Protein AF-A0A7V1N6R3-F1 (afdb_monomer_lite)

Secondary structure (DSSP, 8-state):
--------HHHHHHHHHHHHHHHHHTTS----S----SPP--HHHHHHHHHHHHHTT-HHHHHHHHHHHHHH-TT-HHHHHHHHHHHHHTT-HHHHHHHHHHHHHHHHHHHHTTSS-HHHHHHHHHHHHHHHHHHHHHTT-HHHHHHHHHHHHHH-TT-B-SSSTT-BHHHHHHHHHHHHHHTT-HHHHHHHHHHHHS-HHHH-SSEEEEEEEEEPBPPTTHHHH-EEEEE-SSS-EEEEEEEEETT-PBPEEEEE-TT-SEEEEE-SSPP-TT-EEEEEEEEESSHHHHHHHHHHHHHT-

Structure (mmCIF, N/CA/C/O backbone):
data_AF-A0A7V1N6R3-F1
#
_entry.id   AF-A0A7V1N6R3-F1
#
loop_
_atom_site.group_PDB
_atom_site.id
_atom_site.type_symbol
_atom_site.label_atom_id
_atom_site.label_alt_id
_atom_site.label_comp_id
_atom_site.label_asym_id
_atom_site.label_entity_id
_atom_site.label_seq_id
_atom_site.pdbx_PDB_ins_code
_atom_site.Cartn_x
_atom_site.Cartn_y
_atom_site.Cartn_z
_atom_site.occupancy
_atom_site.B_iso_or_equiv
_atom_site.auth_seq_id
_atom_site.auth_comp_id
_atom_site.auth_asym_id
_atom_site.auth_atom_id
_atom_site.pdbx_PDB_model_num
ATOM 1 N N . MET A 1 1 ? 74.678 -46.280 -33.778 1.00 39.41 1 MET A N 1
ATOM 2 C CA . MET A 1 1 ? 75.129 -44.904 -34.091 1.00 39.41 1 MET A CA 1
ATOM 3 C C . MET A 1 1 ? 73.954 -44.110 -34.649 1.00 39.41 1 MET A C 1
ATOM 5 O O . MET A 1 1 ? 73.596 -44.299 -35.801 1.00 39.41 1 MET A O 1
ATOM 9 N N . HIS A 1 2 ? 73.298 -43.285 -33.830 1.00 40.31 2 HIS A N 1
ATOM 10 C CA . HIS A 1 2 ? 72.265 -42.344 -34.280 1.00 40.31 2 HIS A CA 1
ATOM 11 C C . HIS A 1 2 ? 72.852 -40.930 -34.226 1.00 40.31 2 HIS A C 1
ATOM 13 O O . HIS A 1 2 ? 73.071 -40.381 -33.150 1.00 40.31 2 HIS A O 1
ATOM 19 N N . SER A 1 3 ? 73.164 -40.376 -35.398 1.00 42.22 3 SER A N 1
ATOM 20 C CA . SER A 1 3 ? 73.651 -39.005 -35.561 1.00 42.22 3 SER A CA 1
ATOM 21 C C . SER A 1 3 ? 72.464 -38.043 -35.474 1.00 42.22 3 SER A C 1
ATOM 23 O O . SER A 1 3 ? 71.622 -38.001 -36.372 1.00 42.22 3 SER A O 1
ATOM 25 N N . ARG A 1 4 ? 72.361 -37.293 -34.369 1.00 48.47 4 ARG A N 1
ATOM 26 C CA . ARG A 1 4 ? 71.407 -36.184 -34.239 1.00 48.47 4 ARG A CA 1
ATOM 27 C C . ARG A 1 4 ? 71.909 -35.021 -35.098 1.00 48.47 4 ARG A C 1
ATOM 29 O O . ARG A 1 4 ? 72.930 -34.416 -34.782 1.00 48.47 4 ARG A O 1
ATOM 36 N N . LYS A 1 5 ? 71.189 -34.704 -36.180 1.00 54.12 5 LYS A N 1
ATOM 37 C CA . LYS A 1 5 ? 71.402 -33.487 -36.982 1.00 54.12 5 LYS A CA 1
ATOM 38 C C . LYS A 1 5 ? 71.199 -32.262 -36.087 1.00 54.12 5 LYS A C 1
ATOM 40 O O . LYS A 1 5 ? 70.075 -31.897 -35.763 1.00 54.12 5 LYS A O 1
ATOM 45 N N . MET A 1 6 ? 72.301 -31.641 -35.686 1.00 49.69 6 MET A N 1
ATOM 46 C CA . MET A 1 6 ? 72.317 -30.396 -34.928 1.00 49.69 6 MET A CA 1
ATOM 47 C C . MET A 1 6 ? 72.049 -29.245 -35.908 1.00 49.69 6 MET A C 1
ATOM 49 O O . MET A 1 6 ? 72.931 -28.855 -36.672 1.00 49.69 6 MET A O 1
ATOM 53 N N . TRP A 1 7 ? 70.816 -28.739 -35.956 1.00 52.91 7 TRP A N 1
ATOM 54 C CA . TRP A 1 7 ? 70.522 -27.506 -36.689 1.00 52.91 7 TRP A CA 1
ATOM 55 C C . TRP A 1 7 ? 71.274 -26.342 -36.035 1.00 52.91 7 TRP A C 1
ATOM 57 O O . TRP A 1 7 ? 71.307 -26.220 -34.809 1.00 52.91 7 TRP A O 1
ATOM 67 N N . SER A 1 8 ? 71.923 -25.501 -36.844 1.00 61.69 8 SER A N 1
ATOM 68 C CA . SER A 1 8 ? 72.631 -24.332 -36.325 1.00 61.69 8 SER A CA 1
ATOM 69 C C . SER A 1 8 ? 71.622 -23.395 -35.651 1.00 61.69 8 SER A C 1
ATOM 71 O O . SER A 1 8 ? 70.523 -23.178 -36.162 1.00 61.69 8 SER A O 1
ATOM 73 N N . LYS A 1 9 ? 71.986 -22.809 -34.503 1.00 55.69 9 LYS A N 1
ATOM 74 C CA . LYS A 1 9 ? 71.117 -21.875 -33.758 1.00 55.69 9 LYS A CA 1
ATOM 75 C C . LYS A 1 9 ? 70.607 -20.709 -34.627 1.00 55.69 9 LYS A C 1
ATOM 77 O O . LYS A 1 9 ? 69.543 -20.167 -34.359 1.00 55.69 9 LYS A O 1
ATOM 82 N N . ARG A 1 10 ? 71.332 -20.371 -35.705 1.00 58.28 10 ARG A N 1
ATOM 83 C CA . ARG A 1 10 ? 70.937 -19.374 -36.714 1.00 58.28 10 ARG A CA 1
ATOM 84 C C . ARG A 1 10 ? 69.801 -19.851 -37.629 1.00 58.28 10 ARG A C 1
ATOM 86 O O . ARG A 1 10 ? 68.928 -19.054 -37.945 1.00 58.28 10 ARG A O 1
ATOM 93 N N . ALA A 1 11 ? 69.775 -21.130 -38.009 1.00 59.12 11 ALA A N 1
ATOM 94 C CA . ALA A 1 11 ? 68.687 -21.708 -38.802 1.00 59.12 11 ALA A CA 1
ATOM 95 C C . ALA A 1 11 ? 67.389 -21.841 -37.986 1.00 59.12 11 ALA A C 1
ATOM 97 O O . ALA A 1 11 ? 66.310 -21.585 -38.511 1.00 59.12 11 ALA A O 1
ATOM 98 N N . LEU A 1 12 ? 67.497 -22.165 -36.689 1.00 58.72 12 LEU A N 1
ATOM 99 C CA . LEU A 1 12 ? 66.341 -22.219 -35.784 1.00 58.72 12 LEU A CA 1
ATOM 100 C C . LEU A 1 12 ? 65.749 -20.828 -35.512 1.00 58.72 12 LEU A C 1
ATOM 102 O O . LEU A 1 12 ? 64.534 -20.673 -35.537 1.00 58.72 12 LEU A O 1
ATOM 106 N N . ALA A 1 13 ? 66.598 -19.816 -35.297 1.00 61.25 13 ALA A N 1
ATOM 107 C CA . ALA A 1 13 ? 66.149 -18.437 -35.105 1.00 61.25 13 ALA A CA 1
ATOM 108 C C . ALA A 1 13 ? 65.486 -17.869 -36.371 1.00 61.25 13 ALA A C 1
ATOM 110 O O . ALA A 1 13 ? 64.429 -17.256 -36.279 1.00 61.25 13 ALA A O 1
ATOM 111 N N . GLY A 1 14 ? 66.053 -18.141 -37.554 1.00 69.44 14 GLY A N 1
ATOM 112 C CA . GLY A 1 14 ? 65.455 -17.736 -38.829 1.00 69.44 14 GLY A CA 1
ATOM 113 C C . GLY A 1 14 ? 64.095 -18.390 -39.086 1.00 69.44 14 GLY A C 1
ATOM 114 O O . GLY A 1 14 ? 63.164 -17.710 -39.506 1.00 69.44 14 GLY A O 1
ATOM 115 N N . ALA A 1 15 ? 63.950 -19.681 -38.771 1.00 67.19 15 ALA A N 1
ATOM 116 C CA . ALA A 1 15 ? 62.675 -20.387 -38.891 1.00 67.19 15 ALA A CA 1
ATOM 117 C C . ALA A 1 15 ? 61.621 -19.873 -37.894 1.00 67.19 15 ALA A C 1
ATOM 119 O O . ALA A 1 15 ? 60.459 -19.739 -38.262 1.00 67.19 15 ALA A O 1
ATOM 120 N N . LEU A 1 16 ? 62.022 -19.531 -36.663 1.00 67.12 16 LEU A N 1
ATOM 121 C CA . LEU A 1 16 ? 61.121 -18.988 -35.641 1.00 67.12 16 LEU A CA 1
ATOM 122 C C . LEU A 1 16 ? 60.646 -17.568 -35.990 1.00 67.12 16 LEU A C 1
ATOM 124 O O . LEU A 1 16 ? 59.469 -17.267 -35.831 1.00 67.12 16 LEU A O 1
ATOM 128 N N . SER A 1 17 ? 61.531 -16.718 -36.522 1.00 68.88 17 SER A N 1
ATOM 129 C CA . SER A 1 17 ? 61.165 -15.378 -37.000 1.00 68.88 17 SER A CA 1
ATOM 130 C C . SER A 1 17 ? 60.243 -15.425 -38.219 1.00 68.88 17 SER A C 1
ATOM 132 O O . SER A 1 17 ? 59.326 -14.615 -38.303 1.00 68.88 17 SER A O 1
ATOM 134 N N . LEU A 1 18 ? 60.436 -16.385 -39.131 1.00 70.56 18 LEU A N 1
ATOM 135 C CA . LEU A 1 18 ? 59.545 -16.583 -40.279 1.00 70.56 18 LEU A CA 1
ATOM 136 C C . LEU A 1 18 ? 58.163 -17.102 -39.843 1.00 70.56 18 LEU A C 1
ATOM 138 O O . LEU A 1 18 ? 57.151 -16.666 -40.380 1.00 70.56 18 LEU A O 1
ATOM 142 N N . LEU A 1 19 ? 58.121 -17.992 -38.844 1.00 70.31 19 LEU A N 1
ATOM 143 C CA . LEU A 1 19 ? 56.882 -18.515 -38.261 1.00 70.31 19 LEU A CA 1
ATOM 144 C C . LEU A 1 19 ? 56.096 -17.421 -37.519 1.00 70.31 19 LEU A C 1
ATOM 146 O O . LEU A 1 19 ? 54.882 -17.347 -37.661 1.00 70.31 19 LEU A O 1
ATOM 150 N N . LEU A 1 20 ? 56.782 -16.542 -36.777 1.00 68.56 20 LEU A N 1
ATOM 151 C CA . LEU A 1 20 ? 56.174 -15.378 -36.121 1.00 68.56 20 LEU A CA 1
ATOM 152 C C . LEU A 1 20 ?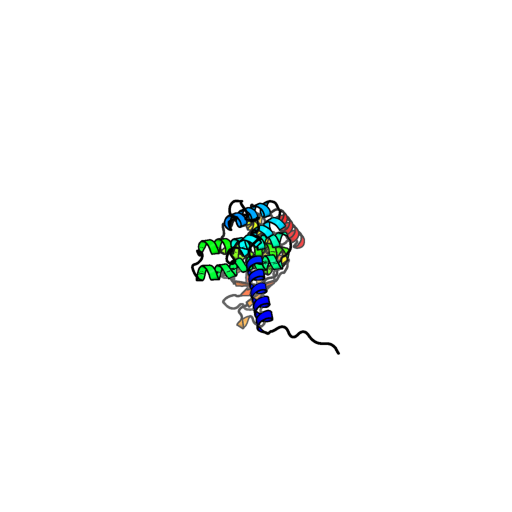 55.634 -14.359 -37.132 1.00 68.56 20 LEU A C 1
ATOM 154 O O . LEU A 1 20 ? 54.554 -13.819 -36.921 1.00 68.56 20 LEU A O 1
ATOM 158 N N . LEU A 1 21 ? 56.339 -14.130 -38.246 1.00 68.75 21 LEU A N 1
ATOM 159 C CA . LEU A 1 21 ? 55.851 -13.266 -39.326 1.00 68.75 21 LEU A CA 1
ATOM 160 C C . LEU A 1 21 ? 54.630 -13.869 -40.037 1.00 68.75 21 LEU A C 1
ATOM 162 O O . LEU A 1 21 ? 53.694 -13.147 -40.361 1.00 68.75 21 LEU A O 1
ATOM 166 N N . LEU A 1 22 ? 54.621 -15.188 -40.250 1.00 64.31 22 LEU A N 1
ATOM 167 C CA . LEU A 1 22 ? 53.483 -15.916 -40.819 1.00 64.31 22 LEU A CA 1
ATOM 168 C C . LEU A 1 22 ? 52.269 -15.919 -39.878 1.00 64.31 22 LEU A C 1
ATOM 170 O O . LEU A 1 22 ? 51.148 -15.776 -40.351 1.00 64.31 22 LEU A O 1
ATOM 174 N N . LEU A 1 23 ? 52.483 -16.019 -38.562 1.00 64.50 23 LEU A N 1
ATOM 175 C CA . LEU A 1 23 ? 51.427 -15.903 -37.549 1.00 64.50 23 LEU A CA 1
ATOM 176 C C . LEU A 1 23 ? 50.860 -14.477 -37.460 1.00 64.50 23 LEU A C 1
ATOM 178 O O . LEU A 1 23 ? 49.654 -14.320 -37.311 1.00 64.50 23 LEU A O 1
ATOM 182 N N . LEU A 1 24 ? 51.700 -13.447 -37.610 1.00 60.94 24 LEU A N 1
ATOM 183 C CA . LEU A 1 24 ? 51.261 -12.045 -37.664 1.00 60.94 24 LEU A CA 1
ATOM 184 C C . LEU A 1 24 ? 50.490 -11.717 -38.954 1.00 60.94 24 LEU A C 1
ATOM 186 O O . LEU A 1 24 ? 49.556 -10.926 -38.914 1.00 60.94 24 LEU A O 1
ATOM 190 N N . LEU A 1 25 ? 50.840 -12.342 -40.084 1.00 58.47 25 LEU A N 1
ATOM 191 C CA . LEU A 1 25 ? 50.125 -12.184 -41.359 1.00 58.47 25 LEU A CA 1
ATOM 192 C C . LEU A 1 25 ? 48.821 -12.996 -41.425 1.00 58.47 25 LEU A C 1
ATOM 194 O O . LEU A 1 25 ? 47.893 -12.589 -42.114 1.00 58.47 25 LEU A O 1
ATOM 198 N N . ALA A 1 26 ? 48.726 -14.113 -40.697 1.00 58.62 26 ALA A N 1
ATOM 199 C CA . ALA A 1 26 ? 47.497 -14.902 -40.573 1.00 58.62 26 ALA A CA 1
ATOM 200 C C . ALA A 1 26 ? 46.477 -14.299 -39.584 1.00 58.62 26 ALA A C 1
ATOM 202 O O . ALA A 1 26 ? 45.339 -14.755 -39.538 1.00 58.62 26 ALA A O 1
ATOM 203 N N . GLY A 1 27 ? 46.870 -13.285 -38.802 1.00 51.94 27 GLY A N 1
ATOM 204 C CA . GLY A 1 27 ? 46.006 -12.597 -37.837 1.00 51.94 27 GLY A CA 1
ATOM 205 C C . GLY A 1 27 ? 45.114 -11.496 -38.424 1.00 51.94 27 GLY A C 1
ATOM 206 O O . GLY A 1 27 ? 44.292 -10.949 -37.698 1.00 51.94 27 GLY A O 1
ATOM 207 N N . CYS A 1 28 ? 45.246 -11.175 -39.715 1.00 56.22 28 CYS A N 1
ATOM 208 C CA . CYS A 1 28 ? 44.449 -10.145 -40.386 1.00 56.22 28 CYS A CA 1
ATOM 209 C C . CYS A 1 28 ? 43.749 -10.712 -41.626 1.00 56.22 28 CYS A C 1
ATOM 211 O O . CYS A 1 28 ? 44.196 -10.452 -42.738 1.00 56.22 28 CYS A O 1
ATOM 213 N N . ALA A 1 29 ? 42.683 -11.494 -41.442 1.00 54.59 29 ALA A N 1
ATOM 214 C CA . ALA A 1 29 ? 41.586 -11.614 -42.413 1.00 54.59 29 ALA A CA 1
ATOM 215 C C . ALA A 1 29 ? 40.478 -12.531 -41.874 1.00 54.59 29 ALA A C 1
ATOM 217 O O . ALA A 1 29 ? 40.321 -13.658 -42.330 1.00 54.59 29 ALA A O 1
ATOM 218 N N . THR A 1 30 ? 39.700 -12.014 -40.929 1.00 47.22 30 THR A N 1
ATOM 219 C CA . THR A 1 30 ? 38.238 -12.149 -40.946 1.00 47.22 30 THR A CA 1
ATOM 220 C C . THR A 1 30 ? 37.698 -10.868 -40.321 1.00 47.22 30 THR A C 1
ATOM 222 O O . THR A 1 30 ? 37.470 -10.808 -39.114 1.00 47.22 30 THR A O 1
ATOM 225 N N . GLU A 1 31 ? 37.569 -9.806 -41.121 1.00 50.12 31 GLU A N 1
ATOM 226 C CA . GLU A 1 31 ? 36.517 -8.827 -40.833 1.00 50.12 31 GLU A CA 1
ATOM 227 C C . GLU A 1 31 ? 35.220 -9.640 -40.806 1.00 50.12 31 GLU A C 1
ATOM 229 O O . GLU A 1 31 ? 34.913 -10.330 -41.780 1.00 50.12 31 GLU A O 1
ATOM 234 N N . SER A 1 32 ? 34.524 -9.682 -39.669 1.00 49.66 32 SER A N 1
ATOM 235 C CA . SER A 1 32 ? 33.189 -10.266 -39.659 1.00 49.66 32 SER A CA 1
ATOM 236 C C . SER A 1 32 ? 32.325 -9.408 -40.579 1.00 49.66 32 SER A C 1
ATOM 238 O O . SER A 1 32 ? 32.101 -8.235 -40.287 1.00 49.66 32 SER A O 1
ATOM 240 N N . GLU A 1 33 ? 31.857 -9.981 -41.687 1.00 49.38 33 GLU A N 1
ATOM 241 C CA . GLU A 1 33 ? 30.920 -9.326 -42.611 1.00 49.38 33 GLU A CA 1
ATOM 242 C C . GLU A 1 33 ? 29.551 -9.040 -41.967 1.00 49.38 33 GLU A C 1
ATOM 244 O O . GLU A 1 33 ? 28.751 -8.307 -42.539 1.00 49.38 33 GLU A O 1
ATOM 249 N N . ASP A 1 34 ? 29.311 -9.514 -40.742 1.00 53.22 34 ASP A N 1
ATOM 250 C CA . ASP A 1 34 ? 28.192 -9.087 -39.902 1.00 53.22 34 ASP A CA 1
ATOM 251 C C . ASP A 1 34 ? 28.510 -7.762 -39.194 1.00 53.22 34 ASP A C 1
ATOM 253 O O . ASP A 1 34 ? 28.485 -7.657 -37.969 1.00 53.22 34 ASP A O 1
ATOM 257 N N . ILE A 1 35 ? 28.829 -6.722 -39.967 1.00 53.34 35 ILE A N 1
ATOM 258 C CA . ILE A 1 35 ? 28.658 -5.351 -39.485 1.00 53.34 35 ILE A CA 1
ATOM 259 C C . ILE A 1 35 ? 27.154 -5.093 -39.577 1.00 53.34 35 ILE A C 1
ATOM 261 O O . ILE A 1 35 ? 26.635 -5.103 -40.693 1.00 53.34 35 ILE A O 1
ATOM 265 N N . PRO A 1 36 ? 26.425 -4.880 -38.467 1.00 55.16 36 PRO A N 1
ATOM 266 C CA . PRO A 1 36 ? 24.997 -4.605 -38.533 1.00 55.16 36 PRO A CA 1
ATOM 267 C C . PRO A 1 36 ? 24.772 -3.353 -39.388 1.00 55.16 36 PRO A C 1
ATOM 269 O O . PRO A 1 36 ? 25.038 -2.235 -38.959 1.00 55.16 36 PRO A O 1
ATOM 272 N N . THR A 1 37 ? 24.311 -3.533 -40.627 1.00 55.50 37 THR A N 1
ATOM 273 C CA . THR A 1 37 ? 24.050 -2.435 -41.575 1.00 55.50 37 THR A CA 1
ATOM 274 C C . THR A 1 37 ? 22.678 -1.793 -41.357 1.00 55.50 37 THR A C 1
ATOM 276 O O . THR A 1 37 ? 22.223 -0.997 -42.180 1.00 55.50 37 THR A O 1
ATOM 279 N N . GLY A 1 38 ? 21.982 -2.175 -40.283 1.00 59.09 38 GLY A N 1
ATOM 280 C CA . GLY A 1 38 ? 20.774 -1.504 -39.818 1.00 59.09 38 GLY A CA 1
ATOM 281 C C . GLY A 1 38 ? 21.102 -0.174 -39.127 1.00 59.09 38 GLY A C 1
ATOM 282 O O . GLY A 1 38 ? 22.265 0.095 -38.823 1.00 59.09 38 GLY A O 1
ATOM 283 N N . PRO A 1 39 ? 20.096 0.680 -38.865 1.00 61.44 39 PRO A N 1
ATOM 284 C CA . PRO A 1 39 ? 20.299 1.823 -37.982 1.00 61.44 39 PRO A CA 1
ATOM 285 C C . PRO A 1 39 ? 20.871 1.338 -36.644 1.00 61.44 39 PRO A C 1
ATOM 287 O O . PRO A 1 39 ? 20.454 0.291 -36.142 1.00 61.44 39 PRO A O 1
ATOM 290 N N . ALA A 1 40 ? 21.833 2.084 -36.091 1.00 70.19 40 ALA A N 1
ATOM 291 C CA . ALA A 1 40 ? 22.421 1.761 -34.796 1.00 70.19 40 ALA A CA 1
ATOM 292 C C . ALA A 1 40 ? 21.299 1.600 -33.765 1.00 70.19 40 ALA A C 1
ATOM 294 O O . ALA A 1 40 ? 20.439 2.474 -33.633 1.00 70.19 40 ALA A O 1
ATOM 295 N N . ILE A 1 41 ? 21.288 0.461 -33.075 1.00 80.69 41 ILE A N 1
ATOM 296 C CA . ILE A 1 41 ? 20.352 0.227 -31.983 1.00 80.69 41 ILE A CA 1
ATOM 297 C C . ILE A 1 41 ? 20.742 1.194 -30.861 1.00 80.69 41 ILE A C 1
ATO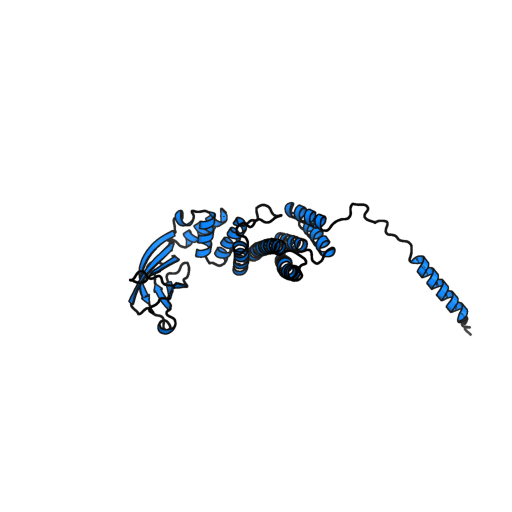M 299 O O . ILE A 1 41 ? 21.821 1.054 -30.290 1.00 80.69 41 ILE A O 1
ATOM 303 N N . THR A 1 42 ? 19.916 2.204 -30.591 1.00 94.06 42 THR A N 1
ATOM 304 C CA . THR A 1 42 ? 20.138 3.124 -29.468 1.00 94.06 42 THR A CA 1
ATOM 305 C C . THR A 1 42 ? 19.560 2.541 -28.185 1.00 94.06 42 THR A C 1
ATOM 307 O O . THR A 1 42 ? 18.624 1.740 -28.235 1.00 94.06 42 THR A O 1
ATOM 310 N N . VAL A 1 43 ? 20.084 2.972 -27.036 1.00 95.50 43 VAL A N 1
ATOM 311 C CA . VAL A 1 43 ? 19.544 2.591 -25.724 1.00 95.50 43 VAL A CA 1
ATOM 312 C C . VAL A 1 43 ? 18.080 3.009 -25.597 1.00 95.50 43 VAL A C 1
ATOM 314 O O . VAL A 1 43 ? 17.247 2.170 -25.279 1.00 95.50 43 VAL A O 1
ATOM 317 N N . ASP A 1 44 ? 17.729 4.236 -25.994 1.00 95.44 44 ASP A N 1
ATOM 318 C CA . ASP A 1 44 ? 16.332 4.703 -26.009 1.00 95.44 44 ASP A CA 1
ATOM 319 C C . ASP A 1 44 ? 15.405 3.799 -26.832 1.00 95.44 44 ASP A C 1
ATOM 321 O O . ASP A 1 44 ? 14.256 3.561 -26.459 1.00 95.44 44 ASP A O 1
ATOM 325 N N . ARG A 1 45 ? 15.900 3.266 -27.958 1.00 96.19 45 ARG A N 1
ATOM 326 C CA . ARG A 1 45 ? 15.121 2.338 -28.776 1.00 96.19 45 ARG A CA 1
ATOM 327 C C . ARG A 1 45 ? 14.936 1.003 -28.065 1.00 96.19 45 ARG A C 1
ATOM 329 O O . ARG A 1 45 ? 13.826 0.495 -28.064 1.00 96.19 45 ARG A O 1
ATOM 336 N N . LEU A 1 46 ? 15.985 0.463 -27.444 1.00 98.12 46 LEU A N 1
ATOM 337 C CA . LEU A 1 46 ? 15.889 -0.767 -26.650 1.00 98.12 46 LEU A CA 1
ATOM 338 C C . LEU A 1 46 ? 14.892 -0.615 -25.500 1.00 98.12 46 LEU A C 1
ATOM 340 O O . LEU A 1 46 ? 14.081 -1.507 -25.285 1.00 98.12 46 LEU A O 1
ATOM 344 N N . ILE A 1 47 ? 14.893 0.527 -24.813 1.00 98.56 47 ILE A N 1
ATOM 345 C CA . ILE A 1 47 ? 13.899 0.846 -23.784 1.00 98.56 47 ILE A CA 1
ATOM 346 C C . ILE A 1 47 ? 12.482 0.840 -24.366 1.00 98.56 47 ILE A C 1
ATOM 348 O O . ILE A 1 47 ? 11.607 0.145 -23.852 1.00 98.56 47 ILE A O 1
ATOM 352 N N . SER A 1 48 ? 12.254 1.580 -25.455 1.00 98.12 48 SER A N 1
ATOM 353 C CA . SER A 1 48 ? 10.935 1.668 -26.092 1.00 98.12 48 SER A CA 1
ATOM 354 C C . SER A 1 48 ? 10.442 0.308 -26.599 1.00 98.12 48 SER A C 1
ATOM 356 O O . SER A 1 48 ? 9.272 -0.036 -26.420 1.00 98.12 48 SER A O 1
ATOM 358 N N . ASP A 1 49 ? 11.321 -0.473 -27.229 1.00 98.25 49 ASP A N 1
ATOM 359 C CA . ASP A 1 49 ? 11.017 -1.815 -27.726 1.00 98.25 49 ASP A CA 1
ATOM 360 C C . ASP A 1 49 ? 10.772 -2.782 -26.554 1.00 98.25 49 ASP A C 1
ATOM 362 O O . ASP A 1 49 ? 9.918 -3.662 -26.643 1.00 98.25 49 ASP A O 1
ATOM 366 N N . GLY A 1 50 ? 11.484 -2.612 -25.434 1.00 98.62 50 GLY A N 1
ATOM 367 C CA . GLY A 1 50 ? 11.292 -3.371 -24.199 1.00 98.62 50 GLY A CA 1
ATOM 368 C C . GLY A 1 50 ? 9.908 -3.157 -23.593 1.00 98.62 50 GLY A C 1
ATOM 369 O O . GLY A 1 50 ? 9.191 -4.126 -23.353 1.00 98.62 50 GLY A O 1
ATOM 370 N N . TRP A 1 51 ? 9.489 -1.902 -23.423 1.00 98.69 51 TRP A N 1
ATOM 371 C CA . TRP A 1 51 ? 8.153 -1.578 -22.911 1.00 98.69 51 TRP A CA 1
ATOM 372 C C . TRP A 1 51 ? 7.037 -1.984 -23.877 1.00 98.69 51 TRP A C 1
ATOM 374 O O . TRP A 1 51 ? 5.994 -2.470 -23.447 1.00 98.69 51 TRP A O 1
ATOM 384 N N . THR A 1 52 ? 7.275 -1.874 -25.187 1.00 98.56 52 THR A N 1
ATOM 385 C CA . THR A 1 52 ? 6.332 -2.366 -26.203 1.00 98.56 52 THR A CA 1
ATOM 386 C C . THR A 1 52 ? 6.141 -3.880 -26.098 1.00 98.56 52 THR A C 1
ATOM 388 O O . THR A 1 52 ? 5.007 -4.354 -26.080 1.00 98.56 52 THR A O 1
ATOM 391 N N . ALA A 1 53 ? 7.234 -4.640 -25.989 1.00 98.69 53 ALA A N 1
ATOM 392 C CA . ALA A 1 53 ? 7.181 -6.087 -25.798 1.00 98.69 53 ALA A CA 1
ATOM 393 C C . ALA A 1 53 ? 6.513 -6.456 -24.461 1.00 98.69 53 ALA A C 1
ATOM 395 O O . ALA A 1 53 ? 5.689 -7.368 -24.417 1.00 98.69 53 ALA A O 1
ATOM 396 N N . TYR A 1 54 ? 6.797 -5.710 -23.386 1.00 98.69 54 TYR A N 1
ATOM 397 C CA . TYR A 1 54 ? 6.151 -5.889 -22.084 1.00 98.69 54 TYR A CA 1
ATOM 398 C C . TYR A 1 54 ? 4.628 -5.745 -22.184 1.00 98.69 54 TYR A C 1
ATOM 400 O O . TYR A 1 54 ? 3.898 -6.637 -21.753 1.00 98.69 54 TYR A O 1
ATOM 408 N N . ALA A 1 55 ? 4.147 -4.669 -22.813 1.00 97.94 55 ALA A N 1
ATOM 409 C CA . ALA A 1 55 ? 2.720 -4.416 -23.008 1.00 97.94 55 ALA A CA 1
ATOM 410 C C . ALA A 1 55 ? 2.038 -5.486 -23.883 1.00 97.94 55 ALA A C 1
ATOM 412 O O . ALA A 1 55 ? 0.846 -5.747 -23.742 1.00 97.94 55 ALA A O 1
ATOM 413 N N . GLN A 1 56 ? 2.792 -6.139 -24.772 1.00 97.94 56 GLN A N 1
ATOM 414 C CA . GLN A 1 56 ? 2.314 -7.256 -25.595 1.00 97.94 56 GLN A CA 1
ATOM 415 C C . GLN A 1 56 ? 2.347 -8.612 -24.866 1.00 97.94 56 GLN A C 1
ATOM 417 O O . GLN A 1 56 ? 1.903 -9.615 -25.425 1.00 97.94 56 GLN A O 1
ATOM 422 N N . GLY A 1 57 ? 2.853 -8.663 -23.628 1.00 97.62 57 GLY A N 1
ATOM 423 C CA . GLY A 1 57 ? 3.050 -9.903 -22.872 1.00 97.62 57 GLY A CA 1
ATOM 424 C C . GLY A 1 57 ? 4.250 -10.733 -23.345 1.00 97.62 57 GLY A C 1
ATOM 425 O O . GLY A 1 57 ? 4.413 -11.885 -22.946 1.00 97.62 57 GLY A O 1
ATOM 426 N N . GLU A 1 58 ? 5.109 -10.169 -24.195 1.00 98.56 58 GLU A N 1
ATOM 427 C CA . GLU A 1 58 ? 6.305 -10.813 -24.741 1.00 98.56 58 GLU A CA 1
ATOM 428 C C . GLU A 1 58 ? 7.490 -10.658 -23.772 1.00 98.56 58 GLU A C 1
ATOM 430 O O . GLU A 1 58 ? 8.513 -10.046 -24.082 1.00 98.56 58 GLU A O 1
ATOM 435 N N . TYR A 1 59 ? 7.351 -11.203 -22.562 1.00 98.50 59 TYR A N 1
ATOM 436 C CA . TYR A 1 59 ? 8.274 -10.937 -21.451 1.00 98.50 59 TYR A CA 1
ATOM 437 C C . TYR A 1 59 ? 9.727 -11.353 -21.722 1.00 98.50 59 TYR A C 1
ATOM 439 O O . TYR A 1 59 ? 10.645 -10.634 -21.339 1.00 98.50 59 TYR A O 1
ATOM 447 N N . ASP A 1 60 ? 9.971 -12.444 -22.449 1.00 98.56 60 ASP A N 1
ATOM 448 C CA . ASP A 1 60 ? 11.340 -12.846 -22.814 1.00 98.56 60 ASP A CA 1
ATOM 449 C C . ASP A 1 60 ? 12.009 -11.831 -23.759 1.00 98.56 60 ASP A C 1
ATOM 451 O O . ASP A 1 60 ? 13.204 -11.532 -23.641 1.00 98.56 60 ASP A O 1
ATOM 455 N N . GLN A 1 61 ? 11.233 -11.263 -24.688 1.00 98.50 61 GLN A N 1
ATOM 456 C CA . GLN A 1 61 ? 11.711 -10.238 -25.613 1.00 98.50 61 GLN A CA 1
ATOM 457 C C . GLN A 1 61 ? 11.905 -8.899 -24.895 1.00 98.50 61 GLN A C 1
ATOM 459 O O . GLN A 1 61 ? 12.927 -8.242 -25.103 1.00 98.50 61 GLN A O 1
ATOM 464 N N . ALA A 1 62 ? 10.974 -8.526 -24.012 1.00 98.81 62 ALA A N 1
ATOM 465 C CA . ALA A 1 62 ? 11.104 -7.353 -23.153 1.00 98.81 62 ALA A CA 1
ATOM 466 C C . ALA A 1 62 ? 12.386 -7.433 -22.317 1.00 98.81 62 ALA A C 1
ATOM 468 O O . ALA A 1 62 ? 13.204 -6.513 -22.332 1.00 98.81 62 ALA A O 1
ATOM 469 N N . LEU A 1 63 ? 12.615 -8.581 -21.672 1.00 98.75 63 LEU A N 1
ATOM 470 C CA . LEU A 1 63 ? 13.801 -8.813 -20.862 1.00 98.75 63 LEU A CA 1
ATOM 471 C C . LEU A 1 63 ? 15.086 -8.727 -21.688 1.00 98.75 63 LEU A C 1
ATOM 473 O O . LEU A 1 63 ? 16.064 -8.151 -21.214 1.00 98.75 63 LEU A O 1
ATOM 477 N N . THR A 1 64 ? 15.088 -9.266 -22.910 1.00 98.56 64 THR A N 1
ATOM 478 C CA . THR A 1 64 ? 16.232 -9.163 -23.829 1.00 98.56 64 THR A CA 1
ATOM 479 C C . THR A 1 64 ? 16.543 -7.700 -24.141 1.00 98.56 64 THR A C 1
ATOM 481 O O . THR A 1 64 ? 17.674 -7.263 -23.948 1.00 98.56 64 THR A O 1
ATOM 484 N N . ASN A 1 65 ? 15.531 -6.919 -24.528 1.00 98.69 65 ASN A N 1
ATOM 485 C CA . ASN A 1 65 ? 15.691 -5.505 -24.863 1.00 98.69 65 ASN A CA 1
ATOM 486 C C . ASN A 1 65 ? 16.203 -4.678 -23.673 1.00 98.69 65 ASN A C 1
ATOM 488 O O . ASN A 1 65 ? 17.171 -3.929 -23.811 1.00 98.69 65 ASN A O 1
ATOM 492 N N . PHE A 1 66 ? 15.611 -4.844 -22.486 1.00 98.81 66 PHE A N 1
ATOM 493 C CA . PHE A 1 66 ? 16.074 -4.139 -21.290 1.00 98.81 66 PHE A CA 1
ATOM 494 C C . PHE A 1 66 ? 17.473 -4.591 -20.849 1.00 98.81 66 PHE A C 1
ATOM 496 O O . PHE A 1 66 ? 18.291 -3.762 -20.457 1.00 98.81 66 PHE A O 1
ATOM 503 N N . SER A 1 67 ? 17.792 -5.883 -20.960 1.00 98.50 67 SER A N 1
ATOM 504 C CA . SER A 1 67 ? 19.131 -6.391 -20.631 1.00 98.50 67 SER A CA 1
ATOM 505 C C . SER A 1 67 ? 20.191 -5.835 -21.583 1.00 98.50 67 SER A C 1
ATOM 507 O O . SER A 1 67 ? 21.271 -5.451 -21.140 1.00 98.50 67 SER A O 1
ATOM 509 N N . ASP A 1 68 ? 19.886 -5.736 -22.877 1.00 98.12 68 ASP A N 1
ATOM 510 C CA . ASP A 1 68 ? 20.776 -5.119 -23.861 1.00 98.12 68 ASP A CA 1
ATOM 511 C C . ASP A 1 68 ? 20.961 -3.617 -23.594 1.00 98.12 68 ASP A C 1
ATOM 513 O O . ASP A 1 68 ? 22.083 -3.114 -23.697 1.00 98.12 68 ASP A O 1
ATOM 517 N N . ALA A 1 69 ? 19.904 -2.911 -23.169 1.00 98.12 69 ALA A N 1
ATOM 518 C CA . ALA A 1 69 ? 19.993 -1.514 -22.738 1.00 98.12 69 ALA A CA 1
ATOM 519 C C . ALA A 1 69 ? 20.918 -1.356 -21.519 1.00 98.12 69 ALA A C 1
ATOM 521 O O . ALA A 1 69 ? 21.823 -0.522 -21.543 1.00 98.12 69 ALA A O 1
ATOM 522 N N . ALA A 1 70 ? 20.758 -2.202 -20.496 1.00 97.62 70 ALA A N 1
ATOM 523 C CA . ALA A 1 70 ? 21.612 -2.202 -19.307 1.00 97.62 70 ALA A CA 1
ATOM 524 C C . ALA A 1 70 ? 23.071 -2.597 -19.616 1.00 97.62 70 ALA A C 1
ATOM 526 O O . ALA A 1 70 ? 24.001 -2.093 -18.987 1.00 97.62 70 ALA A O 1
ATOM 527 N N . ASN A 1 71 ? 23.303 -3.475 -20.598 1.00 97.00 71 ASN A N 1
ATOM 528 C CA . ASN A 1 71 ? 24.651 -3.837 -21.047 1.00 97.00 71 ASN A CA 1
ATOM 529 C C . ASN A 1 71 ? 25.345 -2.689 -21.794 1.00 97.00 71 ASN A C 1
ATOM 531 O O . ASN A 1 71 ? 26.562 -2.527 -21.678 1.00 97.00 71 ASN A O 1
ATOM 535 N N . ALA A 1 72 ? 24.589 -1.911 -22.572 1.00 96.69 72 ALA A N 1
ATOM 536 C CA . ALA A 1 72 ? 25.098 -0.736 -23.272 1.00 96.69 72 ALA A CA 1
ATOM 537 C C . ALA A 1 72 ? 25.363 0.435 -22.308 1.00 96.69 72 ALA A C 1
ATOM 539 O O . ALA A 1 72 ? 26.399 1.093 -22.409 1.00 96.69 72 ALA A O 1
ATOM 540 N N . GLU A 1 73 ? 24.460 0.657 -21.351 1.00 96.19 73 GLU A N 1
ATOM 541 C CA . GLU A 1 73 ? 24.535 1.708 -20.337 1.00 96.19 73 GLU A CA 1
ATOM 542 C C . GLU A 1 73 ? 24.209 1.141 -18.950 1.00 96.19 73 GLU A C 1
ATOM 544 O O . GLU A 1 73 ? 23.058 1.076 -18.523 1.00 96.19 73 GLU A O 1
ATOM 549 N N . ALA A 1 74 ? 25.248 0.771 -18.198 1.00 95.44 74 ALA A N 1
ATOM 550 C CA . ALA A 1 74 ? 25.094 0.134 -16.886 1.00 95.44 74 ALA A CA 1
ATOM 551 C C . ALA A 1 74 ? 24.391 1.008 -15.830 1.00 95.44 74 ALA A C 1
ATOM 553 O O . ALA A 1 74 ? 23.947 0.486 -14.807 1.00 95.44 74 ALA A O 1
ATOM 554 N N . ASN A 1 75 ? 24.309 2.323 -16.055 1.00 95.50 75 ASN A N 1
ATOM 555 C CA . ASN A 1 75 ? 23.610 3.285 -15.204 1.00 95.50 75 ASN A CA 1
ATOM 556 C C . ASN A 1 75 ? 22.202 3.649 -15.706 1.00 95.50 75 ASN A C 1
ATOM 558 O O . ASN A 1 75 ? 21.586 4.566 -15.162 1.00 95.50 75 ASN A O 1
ATOM 562 N N . ASN A 1 76 ? 21.681 2.951 -16.718 1.00 97.62 76 ASN A N 1
ATOM 563 C CA . ASN A 1 76 ? 20.352 3.213 -17.249 1.00 97.62 76 ASN A CA 1
ATOM 564 C C . ASN A 1 76 ? 19.266 2.661 -16.308 1.00 97.62 76 ASN A C 1
ATOM 566 O O . ASN A 1 76 ? 18.983 1.465 -16.282 1.00 97.62 76 ASN A O 1
ATOM 570 N N . LEU A 1 77 ? 18.665 3.544 -15.508 1.00 98.56 77 LEU A N 1
ATOM 571 C CA . LEU A 1 77 ? 17.645 3.180 -14.516 1.00 98.56 77 LEU A CA 1
ATOM 572 C C . LEU A 1 77 ? 16.368 2.603 -15.142 1.00 98.56 77 LEU A C 1
ATOM 574 O O . LEU A 1 77 ? 15.753 1.712 -14.565 1.00 98.56 77 LEU A O 1
ATOM 578 N N . GLU A 1 78 ? 15.996 3.082 -16.325 1.00 98.50 78 GLU A N 1
ATOM 579 C CA . GLU A 1 78 ? 14.802 2.647 -17.052 1.00 98.50 78 GLU A CA 1
ATOM 580 C C . GLU A 1 78 ? 14.915 1.172 -17.474 1.00 98.50 78 GLU A C 1
ATOM 582 O O . GLU A 1 78 ? 13.946 0.420 -17.389 1.00 98.50 78 GLU A O 1
ATOM 587 N N . ALA A 1 79 ? 16.123 0.721 -17.833 1.00 98.69 79 ALA A N 1
ATOM 588 C CA . ALA A 1 79 ? 16.393 -0.687 -18.109 1.00 98.69 79 ALA A CA 1
ATOM 589 C C . ALA A 1 79 ? 16.147 -1.568 -16.873 1.00 98.69 79 ALA A C 1
ATOM 591 O O . ALA A 1 79 ? 15.468 -2.590 -16.966 1.00 98.69 79 ALA A O 1
ATOM 592 N N . TYR A 1 80 ? 16.637 -1.159 -15.696 1.00 98.88 80 TYR A N 1
ATOM 593 C CA . TYR A 1 80 ? 16.388 -1.895 -14.451 1.00 98.88 80 TYR A CA 1
ATOM 594 C C . TYR A 1 80 ? 14.913 -1.869 -14.043 1.00 98.88 80 TYR A C 1
ATOM 596 O O . TYR A 1 80 ? 14.403 -2.885 -13.571 1.00 98.88 80 TYR A O 1
ATOM 604 N N . LEU A 1 81 ? 14.216 -0.749 -14.257 1.00 98.94 81 LEU A N 1
ATOM 605 C CA . LEU A 1 81 ? 12.775 -0.648 -14.030 1.00 98.94 81 LEU A CA 1
ATOM 606 C C . LEU A 1 81 ? 12.029 -1.678 -14.889 1.00 98.94 81 LEU A C 1
ATOM 608 O O . LEU A 1 81 ? 11.320 -2.530 -14.353 1.00 98.94 81 LEU A O 1
ATOM 612 N N . GLY A 1 82 ? 12.275 -1.670 -16.201 1.00 98.81 82 GLY A N 1
ATOM 613 C CA . GLY A 1 82 ? 11.678 -2.608 -17.147 1.00 98.81 82 GLY A CA 1
ATOM 614 C C . GLY A 1 82 ? 11.975 -4.074 -16.818 1.00 98.81 82 GLY A C 1
ATOM 615 O O . GLY A 1 82 ? 11.064 -4.905 -16.811 1.00 98.81 82 GLY A O 1
ATOM 616 N N . MET A 1 83 ? 13.221 -4.406 -16.459 1.00 98.88 83 MET A N 1
ATOM 617 C CA . MET A 1 83 ? 13.588 -5.750 -15.985 1.00 98.88 83 MET A CA 1
ATOM 618 C C . MET A 1 83 ? 12.823 -6.135 -14.716 1.00 98.88 83 MET A C 1
ATOM 620 O O . MET A 1 83 ? 12.335 -7.258 -14.616 1.00 98.88 83 MET A O 1
ATOM 624 N N . GLY A 1 84 ? 12.705 -5.214 -13.757 1.00 98.88 84 GLY A N 1
ATOM 625 C CA . GLY A 1 84 ? 11.980 -5.416 -12.507 1.00 98.88 84 GLY A CA 1
ATOM 626 C C . GLY A 1 84 ? 10.525 -5.816 -12.735 1.00 98.88 84 GLY A C 1
ATOM 627 O O . GLY A 1 84 ? 10.088 -6.865 -12.263 1.00 98.88 84 GLY A O 1
ATOM 628 N N . TYR A 1 85 ? 9.814 -5.031 -13.541 1.00 98.88 85 TYR A N 1
ATOM 629 C CA . TYR A 1 85 ? 8.439 -5.321 -13.944 1.00 98.88 85 TYR A CA 1
ATOM 630 C C . TYR A 1 85 ? 8.312 -6.615 -14.746 1.00 98.88 85 TYR A C 1
ATOM 632 O O . TYR A 1 85 ? 7.377 -7.388 -14.535 1.00 98.88 85 TYR A O 1
ATOM 640 N N . THR A 1 86 ? 9.254 -6.879 -15.651 1.00 98.81 86 THR A N 1
ATOM 641 C CA . THR A 1 86 ? 9.245 -8.097 -16.471 1.00 98.81 86 THR A CA 1
ATOM 642 C C . THR A 1 86 ? 9.417 -9.349 -15.607 1.00 98.81 86 THR A C 1
ATOM 644 O O . THR A 1 86 ? 8.661 -10.306 -15.763 1.00 98.81 86 THR A O 1
ATOM 647 N N . PHE A 1 87 ? 10.332 -9.332 -14.631 1.00 98.81 87 PHE A N 1
ATOM 648 C CA . PHE A 1 87 ? 10.484 -10.439 -13.682 1.00 98.81 87 PHE A CA 1
ATOM 649 C C . PHE A 1 87 ? 9.261 -10.624 -12.787 1.00 98.81 87 PHE A C 1
ATOM 651 O O . PHE A 1 87 ? 8.921 -11.766 -12.483 1.00 98.81 87 PHE A O 1
ATOM 658 N N . ALA A 1 88 ? 8.584 -9.541 -12.391 1.00 98.50 88 ALA A N 1
ATOM 659 C CA . ALA A 1 88 ? 7.354 -9.639 -11.607 1.00 98.50 88 ALA A CA 1
ATOM 660 C C . ALA A 1 88 ? 6.270 -10.404 -12.387 1.00 98.50 88 ALA A C 1
ATOM 662 O O . ALA A 1 88 ? 5.675 -11.340 -11.858 1.00 98.50 88 ALA A O 1
ATOM 663 N N . GLN A 1 89 ? 6.095 -10.096 -13.677 1.00 97.88 89 GLN A N 1
ATOM 664 C CA . GLN A 1 89 ? 5.155 -10.816 -14.550 1.00 97.88 89 GLN A CA 1
ATOM 665 C C . GLN A 1 89 ? 5.543 -12.285 -14.776 1.00 97.88 89 GLN A C 1
ATOM 667 O O . GLN A 1 89 ? 4.682 -13.151 -14.923 1.00 97.88 89 GLN A O 1
ATOM 672 N N . GLN A 1 90 ? 6.841 -12.590 -14.751 1.00 97.75 90 GLN A N 1
ATOM 673 C CA . GLN A 1 90 ? 7.358 -13.959 -14.818 1.00 97.75 90 GLN A CA 1
ATOM 674 C C . GLN A 1 90 ? 7.319 -14.703 -13.470 1.00 97.75 90 GLN A C 1
ATOM 676 O O . GLN A 1 90 ? 7.771 -15.844 -13.401 1.00 97.75 90 GLN A O 1
ATOM 681 N N . GLN A 1 91 ? 6.773 -14.094 -12.408 1.00 96.69 91 GLN A N 1
ATOM 682 C CA . GLN A 1 91 ? 6.745 -14.642 -11.042 1.00 96.69 91 GLN A CA 1
ATOM 683 C C . GLN A 1 91 ? 8.149 -14.908 -10.464 1.00 96.69 91 GLN A C 1
ATOM 685 O O . GLN A 1 91 ? 8.339 -15.748 -9.585 1.00 96.69 91 GLN A O 1
ATOM 690 N N . GLU A 1 92 ? 9.158 -14.178 -10.942 1.00 98.44 92 GLU A N 1
ATOM 691 C CA . GLU A 1 92 ? 10.528 -14.217 -10.431 1.00 98.44 92 GLU A CA 1
ATOM 692 C C . GLU A 1 92 ? 10.747 -13.100 -9.395 1.00 98.44 92 GLU A C 1
ATOM 694 O O . GLU A 1 92 ? 11.617 -12.234 -9.548 1.00 98.44 92 GLU A O 1
ATOM 699 N N . SER A 1 93 ? 9.959 -13.119 -8.314 1.00 98.31 93 SER A N 1
ATOM 700 C CA . SER A 1 93 ? 9.829 -12.021 -7.343 1.00 98.31 93 SER A CA 1
ATOM 701 C C . SER A 1 93 ? 11.162 -11.516 -6.786 1.00 98.31 93 SER A C 1
ATOM 703 O O . SER A 1 93 ? 11.404 -10.312 -6.724 1.00 98.31 93 SER A O 1
ATOM 705 N N . SER A 1 94 ? 12.099 -12.413 -6.455 1.00 98.62 94 SER A N 1
ATOM 706 C CA . SER A 1 94 ? 13.413 -12.005 -5.934 1.00 98.62 94 SER A CA 1
ATOM 707 C C . SER A 1 94 ? 14.214 -11.159 -6.931 1.00 98.62 94 SER A C 1
ATOM 709 O O . SER A 1 94 ? 14.904 -10.221 -6.530 1.00 98.62 94 SER A O 1
ATOM 711 N N . ARG A 1 95 ? 14.131 -11.466 -8.233 1.00 98.69 95 ARG A N 1
ATOM 712 C CA . ARG A 1 95 ? 14.807 -10.681 -9.278 1.00 98.69 95 ARG A CA 1
ATOM 713 C C . ARG A 1 95 ? 14.049 -9.396 -9.572 1.00 98.69 95 ARG A C 1
ATOM 715 O O . ARG A 1 95 ? 14.699 -8.380 -9.813 1.00 98.69 95 ARG A O 1
ATOM 722 N N . ALA A 1 96 ? 12.720 -9.420 -9.511 1.00 98.88 96 ALA A N 1
ATOM 723 C CA . ALA A 1 96 ? 11.896 -8.222 -9.624 1.00 98.88 96 ALA A CA 1
ATOM 724 C C . ALA A 1 96 ? 12.267 -7.201 -8.539 1.00 98.88 96 ALA A C 1
ATOM 726 O O . ALA A 1 96 ? 12.743 -6.110 -8.850 1.00 98.88 96 ALA A O 1
ATOM 727 N N . ILE A 1 97 ? 12.192 -7.606 -7.267 1.00 98.88 97 ILE A N 1
ATOM 728 C CA . ILE A 1 97 ? 12.532 -6.776 -6.103 1.00 98.88 97 ILE A CA 1
ATOM 729 C C . ILE A 1 97 ? 13.969 -6.255 -6.187 1.00 98.88 97 ILE A C 1
ATOM 731 O O . ILE A 1 97 ? 14.214 -5.087 -5.879 1.00 98.88 97 ILE A O 1
ATOM 735 N N . GLN A 1 98 ? 14.924 -7.087 -6.620 1.00 98.75 98 GLN A N 1
ATOM 736 C CA . GLN A 1 98 ? 16.312 -6.659 -6.793 1.00 98.75 98 GLN A CA 1
ATOM 737 C C . GLN A 1 98 ? 16.447 -5.562 -7.856 1.00 98.75 98 GLN A C 1
ATOM 739 O O . GLN A 1 98 ? 17.088 -4.548 -7.595 1.00 98.75 98 GLN A O 1
ATOM 744 N N . ASN A 1 99 ? 15.859 -5.741 -9.041 1.00 98.81 99 ASN A N 1
ATOM 745 C CA . ASN A 1 99 ? 15.993 -4.771 -10.129 1.00 98.81 99 ASN A CA 1
ATOM 746 C C . ASN A 1 99 ? 15.247 -3.464 -9.826 1.00 98.81 99 ASN A C 1
ATOM 748 O O . ASN A 1 99 ? 15.818 -2.392 -10.008 1.00 98.81 99 ASN A O 1
ATOM 752 N N . LEU A 1 100 ? 14.045 -3.533 -9.250 1.00 98.88 100 LEU A N 1
ATOM 753 C CA . LEU A 1 100 ? 13.325 -2.348 -8.767 1.00 98.88 100 LEU A CA 1
ATOM 754 C C . LEU A 1 100 ? 14.100 -1.650 -7.633 1.00 98.88 100 LEU A C 1
ATOM 756 O O . LEU A 1 100 ? 14.204 -0.428 -7.591 1.00 98.88 100 LEU A O 1
ATOM 760 N N . GLY A 1 101 ? 14.729 -2.420 -6.740 1.00 98.81 101 GLY A N 1
ATOM 761 C CA . GLY A 1 101 ? 15.627 -1.891 -5.713 1.00 98.81 101 GLY A CA 1
ATOM 762 C C . GLY A 1 101 ? 16.866 -1.196 -6.285 1.00 98.81 101 GLY A C 1
ATOM 763 O O . GLY A 1 101 ? 17.296 -0.180 -5.738 1.00 98.81 101 GLY A O 1
ATOM 764 N N . ASN A 1 102 ? 17.411 -1.691 -7.402 1.00 98.62 102 ASN A N 1
ATOM 765 C CA . ASN A 1 102 ? 18.526 -1.047 -8.094 1.00 98.62 102 ASN A CA 1
ATOM 766 C C . ASN A 1 102 ? 18.134 0.334 -8.629 1.00 98.62 102 ASN A C 1
ATOM 768 O O . ASN A 1 102 ? 18.953 1.241 -8.533 1.00 98.62 102 ASN A O 1
ATOM 772 N N . VAL A 1 103 ? 16.901 0.529 -9.118 1.00 98.88 103 VAL A N 1
ATOM 773 C CA . VAL A 1 103 ? 16.411 1.852 -9.559 1.00 98.88 103 VAL A CA 1
ATOM 774 C C . VAL A 1 103 ? 16.541 2.881 -8.434 1.00 98.88 103 VAL A C 1
ATOM 776 O O . VAL A 1 103 ? 17.101 3.958 -8.631 1.00 98.88 103 VAL A O 1
ATOM 779 N N . ILE A 1 104 ? 16.092 2.513 -7.233 1.00 98.69 104 ILE A N 1
ATOM 780 C CA . ILE A 1 104 ? 16.113 3.371 -6.043 1.00 98.69 104 ILE A CA 1
ATOM 781 C C . ILE A 1 104 ? 17.561 3.616 -5.586 1.00 98.69 104 ILE A C 1
ATOM 783 O O . ILE A 1 104 ? 17.992 4.757 -5.430 1.00 98.69 104 ILE A O 1
ATOM 787 N N . ALA A 1 105 ? 18.341 2.549 -5.395 1.00 98.56 105 ALA A N 1
ATOM 788 C CA . ALA A 1 105 ? 19.691 2.653 -4.844 1.00 98.56 105 ALA A CA 1
ATOM 789 C C . ALA A 1 105 ? 20.672 3.349 -5.799 1.00 98.56 105 ALA A C 1
ATOM 791 O O . ALA A 1 105 ? 21.429 4.225 -5.379 1.00 98.56 105 ALA A O 1
ATOM 792 N N . LEU A 1 106 ? 20.662 2.977 -7.082 1.00 98.38 106 LEU A N 1
ATOM 793 C CA . LEU A 1 106 ? 21.526 3.583 -8.090 1.00 98.38 106 LEU A CA 1
ATOM 794 C C . LEU A 1 106 ? 21.065 4.999 -8.423 1.00 98.38 106 LEU A C 1
ATOM 796 O O . LEU A 1 106 ? 21.900 5.892 -8.522 1.00 98.38 106 LEU A O 1
ATOM 800 N N . GLY A 1 107 ? 19.755 5.232 -8.536 1.00 98.44 107 GLY A N 1
ATOM 801 C CA . GLY A 1 107 ? 19.215 6.559 -8.810 1.00 98.44 107 GLY A CA 1
ATOM 802 C C . GLY A 1 107 ? 19.586 7.583 -7.742 1.00 98.44 107 GLY A C 1
ATOM 803 O O . GLY A 1 107 ? 20.016 8.679 -8.089 1.00 98.44 107 GLY A O 1
ATOM 804 N N . ALA A 1 108 ? 19.562 7.203 -6.460 1.00 98.31 108 ALA A N 1
ATOM 805 C CA . ALA A 1 108 ? 20.026 8.069 -5.377 1.00 98.31 108 ALA A CA 1
ATOM 806 C C . ALA A 1 108 ? 21.498 8.495 -5.545 1.00 98.31 108 ALA A C 1
ATOM 808 O O . ALA A 1 108 ? 21.832 9.659 -5.325 1.00 98.31 108 ALA A O 1
ATOM 809 N N . VAL A 1 109 ? 22.371 7.572 -5.968 1.00 98.50 109 VAL A N 1
ATOM 810 C CA . VAL A 1 109 ? 23.784 7.874 -6.259 1.00 98.50 109 VAL A CA 1
ATOM 811 C C . VAL A 1 109 ? 23.902 8.791 -7.477 1.00 98.50 109 VAL A C 1
ATOM 813 O O . VAL A 1 109 ? 24.616 9.787 -7.423 1.00 98.50 109 VAL A O 1
ATOM 816 N N . LEU A 1 110 ? 23.170 8.502 -8.556 1.00 98.25 110 LEU A N 1
ATOM 817 C CA . LEU A 1 110 ? 23.222 9.296 -9.786 1.00 98.25 110 LEU A CA 1
ATOM 818 C C . LEU A 1 110 ? 22.712 10.729 -9.591 1.00 98.25 110 LEU A C 1
ATOM 820 O O . LEU A 1 110 ? 23.264 11.646 -10.192 1.00 98.25 110 LEU A O 1
ATOM 824 N N . VAL A 1 111 ? 21.692 10.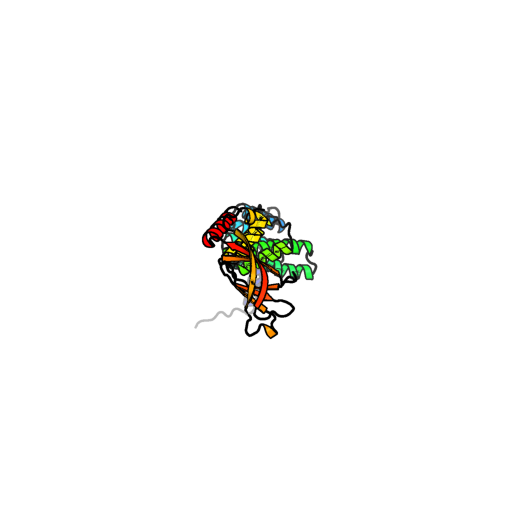935 -8.753 1.00 98.12 111 VAL A N 1
ATOM 825 C CA . VAL A 1 111 ? 21.222 12.278 -8.377 1.00 98.12 111 VAL A CA 1
ATOM 826 C C . VAL A 1 111 ? 22.259 13.005 -7.531 1.00 98.12 111 VAL A C 1
ATOM 828 O O . VAL A 1 111 ? 22.525 14.178 -7.777 1.00 98.12 111 VAL A O 1
ATOM 831 N N . ALA A 1 112 ? 22.854 12.328 -6.543 1.00 97.88 112 ALA A N 1
ATOM 832 C CA . ALA A 1 112 ? 23.864 12.929 -5.672 1.00 97.88 112 ALA A CA 1
ATOM 833 C C . ALA A 1 112 ? 25.109 13.390 -6.449 1.00 97.88 112 ALA A C 1
ATOM 835 O O . ALA A 1 112 ? 25.693 14.419 -6.116 1.00 97.88 112 ALA A O 1
ATOM 836 N N . ASP A 1 113 ? 25.468 12.652 -7.499 1.00 98.00 113 ASP A N 1
ATOM 837 C CA . ASP A 1 113 ? 26.578 12.967 -8.398 1.00 98.00 113 ASP A CA 1
ATOM 838 C C . ASP A 1 113 ? 26.166 13.877 -9.582 1.00 98.00 113 ASP A C 1
ATOM 840 O O . ASP A 1 113 ? 26.964 14.104 -10.491 1.00 98.00 113 ASP A O 1
ATOM 844 N N . GLU A 1 114 ? 24.936 14.406 -9.583 1.00 97.56 114 GLU A N 1
ATOM 845 C CA . GLU A 1 114 ? 24.394 15.327 -10.599 1.00 97.56 114 GLU A CA 1
ATOM 846 C C . GLU A 1 114 ? 24.345 14.752 -12.036 1.00 97.56 114 GLU A C 1
ATOM 848 O O . GLU A 1 114 ? 24.323 15.498 -13.018 1.00 97.56 114 GLU A O 1
ATOM 853 N N . PHE A 1 115 ? 24.296 13.423 -12.192 1.00 97.38 115 PHE A N 1
ATOM 854 C CA . PHE A 1 115 ? 24.150 12.771 -13.503 1.00 97.38 115 PHE A CA 1
ATOM 855 C C . PHE A 1 115 ? 22.720 12.826 -14.048 1.00 97.38 115 PHE A C 1
ATOM 857 O O . PHE A 1 115 ? 22.525 12.848 -15.263 1.00 97.38 115 PHE A O 1
ATOM 864 N N . ILE A 1 116 ? 21.728 12.821 -13.158 1.00 97.75 116 ILE A N 1
ATOM 865 C CA . ILE A 1 116 ? 20.302 12.914 -13.487 1.00 97.75 116 ILE A CA 1
ATOM 866 C C . ILE A 1 116 ? 19.625 13.940 -12.581 1.00 97.75 116 ILE A C 1
ATOM 868 O O . ILE A 1 116 ? 20.143 14.281 -11.517 1.00 97.75 116 ILE A O 1
ATOM 872 N N . THR A 1 117 ? 18.459 14.437 -12.992 1.00 98.25 117 THR A N 1
ATOM 873 C CA . THR A 1 117 ? 17.726 15.414 -12.184 1.00 98.25 117 THR A CA 1
ATOM 874 C C . THR A 1 117 ? 16.963 14.726 -11.046 1.00 98.25 117 THR A C 1
ATOM 876 O O . THR A 1 117 ? 16.547 13.570 -11.201 1.00 98.25 117 THR A O 1
ATOM 879 N N . PRO A 1 118 ? 16.738 15.416 -9.912 1.00 97.94 118 PRO A N 1
ATOM 880 C CA . PRO A 1 118 ? 15.892 14.900 -8.840 1.00 97.94 118 PRO A CA 1
ATOM 881 C C . PRO A 1 118 ? 14.489 14.522 -9.322 1.00 97.94 118 PRO A C 1
ATOM 883 O O . PRO A 1 118 ? 13.967 13.498 -8.905 1.00 97.94 118 PRO A O 1
ATOM 886 N N . GLU A 1 119 ? 13.907 15.296 -10.242 1.00 97.12 119 GLU A N 1
ATOM 887 C CA . GLU A 1 119 ? 12.562 15.047 -10.770 1.00 97.12 119 GLU A CA 1
ATOM 888 C C . GLU A 1 119 ? 12.498 13.723 -11.537 1.00 97.12 119 GLU A C 1
ATOM 890 O O . GLU A 1 119 ? 11.603 12.917 -11.302 1.00 97.12 119 GLU A O 1
ATOM 895 N N . TYR A 1 120 ? 13.482 13.461 -12.406 1.00 97.31 120 TYR A N 1
ATOM 896 C CA . TYR A 1 120 ? 13.558 12.202 -13.148 1.00 97.31 120 TYR A CA 1
ATOM 897 C C . TYR A 1 120 ? 13.740 10.998 -12.216 1.00 97.31 120 TYR A C 1
ATOM 899 O O . TYR A 1 120 ? 13.110 9.957 -12.402 1.00 97.31 120 TYR A O 1
ATOM 907 N N . TYR A 1 121 ? 14.576 11.145 -11.186 1.00 98.19 121 TYR A N 1
ATOM 908 C CA . TYR A 1 121 ? 14.748 10.102 -10.183 1.00 98.19 121 TYR A CA 1
ATOM 909 C C . TYR A 1 121 ? 13.477 9.856 -9.376 1.00 98.19 121 TYR A C 1
ATOM 911 O O . TYR A 1 121 ? 13.117 8.697 -9.201 1.00 98.19 121 TYR A O 1
ATOM 919 N N . THR A 1 122 ? 12.784 10.900 -8.914 1.00 98.00 122 THR A N 1
ATOM 920 C CA . THR A 1 122 ? 11.527 10.748 -8.173 1.00 98.00 122 THR A CA 1
ATOM 921 C C . THR A 1 122 ? 10.497 9.981 -8.998 1.00 98.00 122 THR A C 1
ATOM 923 O O . THR A 1 122 ? 9.938 9.020 -8.478 1.00 98.00 122 THR A O 1
ATOM 926 N N . THR A 1 123 ? 10.324 10.296 -10.289 1.00 97.94 123 THR A N 1
ATOM 927 C CA . THR A 1 123 ? 9.429 9.530 -11.177 1.00 97.94 123 THR A CA 1
ATOM 928 C C . THR A 1 123 ? 9.767 8.037 -11.175 1.00 97.94 123 THR A C 1
ATOM 930 O O . THR A 1 123 ? 8.913 7.201 -10.890 1.00 97.94 123 THR A O 1
ATOM 933 N N . LEU A 1 124 ? 11.034 7.694 -11.418 1.00 98.62 124 LEU A N 1
ATOM 934 C CA . LEU A 1 124 ? 11.481 6.302 -11.450 1.00 98.62 124 LEU A CA 1
ATOM 935 C C . LEU A 1 124 ? 11.412 5.611 -10.084 1.00 98.62 124 LEU A C 1
ATOM 937 O O . LEU A 1 124 ? 11.142 4.414 -10.009 1.00 98.62 124 LEU A O 1
ATOM 941 N N . LYS A 1 125 ? 11.665 6.348 -8.997 1.00 98.75 125 LYS A N 1
ATOM 942 C CA . LYS A 1 125 ? 11.582 5.855 -7.619 1.00 98.75 125 LYS A CA 1
ATOM 943 C C . LYS A 1 125 ? 10.152 5.440 -7.298 1.00 98.75 125 LYS A C 1
ATOM 945 O O . LYS A 1 125 ? 9.958 4.351 -6.773 1.00 98.75 125 LYS A O 1
ATOM 950 N N . VAL A 1 126 ? 9.173 6.277 -7.639 1.00 98.75 126 VAL A N 1
ATOM 951 C CA . VAL A 1 126 ? 7.748 6.001 -7.420 1.00 98.75 126 VAL A CA 1
ATOM 952 C C . VAL A 1 126 ? 7.291 4.808 -8.264 1.00 98.75 126 VAL A C 1
ATOM 954 O O . VAL A 1 126 ? 6.704 3.876 -7.719 1.00 98.75 126 VAL A O 1
ATOM 957 N N . GLU A 1 127 ? 7.641 4.763 -9.554 1.00 98.81 127 GLU A N 1
ATOM 958 C CA . GLU A 1 127 ? 7.337 3.613 -10.424 1.00 98.81 127 GLU A CA 1
ATOM 959 C C . GLU A 1 127 ? 7.968 2.313 -9.898 1.00 98.81 127 GLU A C 1
ATOM 961 O O . GLU A 1 127 ? 7.332 1.256 -9.912 1.00 98.81 127 GLU A O 1
ATOM 966 N N . ALA A 1 128 ? 9.201 2.376 -9.386 1.00 98.88 128 ALA A N 1
ATOM 967 C CA . ALA A 1 128 ? 9.863 1.226 -8.782 1.00 98.88 128 ALA A CA 1
ATOM 968 C C . ALA A 1 128 ? 9.201 0.795 -7.463 1.00 98.88 128 ALA A C 1
ATOM 970 O O . ALA A 1 128 ? 9.018 -0.403 -7.240 1.00 98.88 128 ALA A O 1
ATOM 971 N N . SER A 1 129 ? 8.823 1.746 -6.604 1.00 98.94 129 SER A N 1
ATOM 972 C CA . SER A 1 129 ? 8.097 1.487 -5.356 1.00 98.94 129 SER A CA 1
ATOM 973 C C . SER A 1 129 ? 6.742 0.827 -5.618 1.00 98.94 129 SER A C 1
ATOM 975 O O . SER A 1 129 ? 6.437 -0.178 -4.980 1.00 98.94 129 SER A O 1
ATOM 977 N N . ALA A 1 130 ? 5.979 1.299 -6.610 1.00 98.88 130 ALA A N 1
ATOM 978 C CA . ALA A 1 130 ? 4.710 0.688 -7.010 1.00 98.88 130 ALA A CA 1
ATOM 979 C C . ALA A 1 130 ? 4.903 -0.765 -7.479 1.00 98.88 130 ALA A C 1
ATOM 981 O O . ALA A 1 130 ? 4.197 -1.671 -7.032 1.00 98.88 130 ALA A O 1
ATOM 982 N N . GLY A 1 131 ? 5.930 -1.019 -8.298 1.00 98.81 131 GLY A N 1
ATOM 983 C CA . GLY A 1 131 ? 6.287 -2.374 -8.722 1.00 98.81 131 GLY A CA 1
ATOM 984 C C . GLY A 1 131 ? 6.674 -3.282 -7.549 1.00 98.81 131 GLY A C 1
ATOM 985 O O . GLY A 1 131 ? 6.340 -4.470 -7.542 1.00 98.81 131 GLY A O 1
ATOM 986 N N . LYS A 1 132 ? 7.349 -2.739 -6.524 1.00 98.94 132 LYS A N 1
ATOM 987 C CA . LYS A 1 132 ? 7.688 -3.489 -5.306 1.00 98.94 132 LYS A CA 1
ATOM 988 C C . LYS A 1 132 ? 6.443 -3.798 -4.489 1.00 98.94 132 LYS A C 1
ATOM 990 O O . LYS A 1 132 ? 6.302 -4.949 -4.094 1.00 98.94 132 LYS A O 1
ATOM 995 N N . ALA A 1 133 ? 5.542 -2.835 -4.296 1.00 98.88 133 ALA A N 1
ATOM 996 C CA . ALA A 1 133 ? 4.272 -3.052 -3.603 1.00 98.88 133 ALA A CA 1
ATOM 997 C C . ALA A 1 133 ? 3.480 -4.205 -4.245 1.00 98.88 133 ALA A C 1
ATOM 999 O O . ALA A 1 133 ? 3.124 -5.166 -3.564 1.00 98.88 133 ALA A O 1
ATOM 1000 N N . ALA A 1 134 ? 3.319 -4.177 -5.574 1.00 98.75 134 ALA A N 1
ATOM 1001 C CA . ALA A 1 134 ? 2.666 -5.249 -6.329 1.00 98.75 134 ALA A CA 1
ATOM 1002 C C . ALA A 1 134 ? 3.375 -6.608 -6.174 1.00 98.75 134 ALA A C 1
ATOM 1004 O O . ALA A 1 134 ? 2.729 -7.636 -5.970 1.00 98.75 134 ALA A O 1
ATOM 1005 N N . THR A 1 135 ? 4.711 -6.626 -6.243 1.00 98.81 135 THR A N 1
ATOM 1006 C CA . THR A 1 135 ? 5.490 -7.870 -6.124 1.00 98.81 135 THR A CA 1
ATOM 1007 C C . THR A 1 135 ? 5.390 -8.470 -4.718 1.00 98.81 135 THR A C 1
ATOM 1009 O O . THR A 1 135 ? 5.164 -9.670 -4.580 1.00 98.81 135 THR A O 1
ATOM 1012 N N . TYR A 1 136 ? 5.511 -7.649 -3.671 1.00 98.88 136 TYR A N 1
ATOM 1013 C CA . TYR A 1 136 ? 5.379 -8.100 -2.283 1.00 98.88 136 TYR A CA 1
ATOM 1014 C C . TYR A 1 136 ? 3.964 -8.583 -1.963 1.00 98.88 136 TYR A C 1
ATOM 1016 O O . TYR A 1 136 ? 3.819 -9.587 -1.264 1.00 98.88 136 TYR A O 1
ATOM 1024 N N . LEU A 1 137 ? 2.932 -7.945 -2.526 1.00 98.69 137 LEU A N 1
ATOM 1025 C CA . LEU A 1 137 ? 1.560 -8.440 -2.420 1.00 98.69 137 LEU A CA 1
ATOM 1026 C C . LEU A 1 137 ? 1.435 -9.846 -3.028 1.00 98.69 137 LEU A C 1
ATOM 1028 O O . LEU A 1 137 ? 0.876 -10.741 -2.393 1.00 98.69 137 LEU A O 1
ATOM 1032 N N . GLY A 1 138 ? 2.003 -10.069 -4.219 1.00 97.94 138 GLY A N 1
ATOM 1033 C CA . GLY A 1 138 ? 2.035 -11.388 -4.864 1.00 97.94 138 GLY A CA 1
ATOM 1034 C C . GLY A 1 138 ? 2.739 -12.463 -4.024 1.00 97.94 138 GLY A C 1
ATOM 1035 O O . GLY A 1 138 ? 2.276 -13.605 -3.959 1.00 97.94 138 GLY A O 1
ATOM 1036 N N . ASP A 1 139 ? 3.801 -12.079 -3.313 1.00 98.12 139 ASP A N 1
ATOM 1037 C CA . ASP A 1 139 ? 4.532 -12.934 -2.369 1.00 98.12 139 ASP A CA 1
ATOM 1038 C C . ASP A 1 139 ? 3.825 -13.091 -1.006 1.00 98.12 139 ASP A C 1
ATOM 1040 O O . ASP A 1 139 ? 4.282 -13.870 -0.165 1.00 98.12 139 ASP A O 1
ATOM 1044 N N . ARG A 1 140 ? 2.699 -12.393 -0.784 1.00 98.12 140 ARG A N 1
ATOM 1045 C CA . ARG A 1 140 ? 1.959 -12.315 0.493 1.00 98.12 140 ARG A CA 1
ATOM 1046 C C . ARG A 1 140 ? 2.775 -11.726 1.646 1.00 98.12 140 ARG A C 1
ATOM 1048 O O . ARG A 1 140 ? 2.513 -12.011 2.813 1.00 98.12 140 ARG A O 1
ATOM 1055 N N . ALA A 1 141 ? 3.772 -10.913 1.322 1.00 98.56 141 ALA A N 1
ATOM 1056 C CA . ALA A 1 141 ? 4.522 -10.114 2.279 1.00 98.56 141 ALA A CA 1
ATOM 1057 C C . ALA A 1 141 ? 3.771 -8.794 2.500 1.00 98.56 141 ALA A C 1
ATOM 1059 O O . ALA A 1 141 ? 4.118 -7.759 1.934 1.00 98.56 141 ALA A O 1
ATOM 1060 N N . TYR A 1 142 ? 2.676 -8.870 3.256 1.00 98.62 142 TYR A N 1
ATOM 1061 C CA . TYR A 1 142 ? 1.694 -7.791 3.339 1.00 98.62 142 TYR A CA 1
ATOM 1062 C C . TYR A 1 142 ? 2.259 -6.504 3.948 1.00 98.62 142 TYR A C 1
ATOM 1064 O O . TYR A 1 142 ? 2.086 -5.447 3.352 1.00 98.62 142 TYR A O 1
ATOM 1072 N N . ASP A 1 143 ? 3.018 -6.594 5.041 1.00 98.38 143 ASP A N 1
ATOM 1073 C CA . ASP A 1 143 ? 3.634 -5.422 5.682 1.00 98.38 143 ASP A CA 1
ATOM 1074 C C . ASP A 1 143 ? 4.570 -4.669 4.721 1.00 98.38 143 ASP A C 1
ATOM 1076 O O . ASP A 1 143 ? 4.547 -3.441 4.639 1.00 98.38 143 ASP A O 1
ATOM 1080 N N . ASP A 1 144 ? 5.375 -5.406 3.945 1.00 98.69 144 ASP A N 1
ATOM 1081 C CA . ASP A 1 144 ? 6.238 -4.816 2.920 1.00 98.69 144 ASP A CA 1
ATOM 1082 C C . ASP A 1 144 ? 5.398 -4.181 1.800 1.00 98.69 144 ASP A C 1
ATOM 1084 O O . ASP A 1 144 ? 5.710 -3.082 1.341 1.00 98.69 144 ASP A O 1
ATOM 1088 N N . ALA A 1 145 ? 4.327 -4.847 1.358 1.00 98.88 145 ALA A N 1
ATOM 1089 C CA . ALA A 1 145 ? 3.444 -4.328 0.317 1.00 98.88 145 ALA A CA 1
ATOM 1090 C C . ALA A 1 145 ? 2.781 -3.005 0.732 1.00 98.88 145 ALA A C 1
ATOM 1092 O O . ALA A 1 145 ? 2.820 -2.052 -0.050 1.00 98.88 145 ALA A O 1
ATOM 1093 N N . VAL A 1 146 ? 2.254 -2.927 1.961 1.00 98.81 146 VAL A N 1
ATOM 1094 C CA . VAL A 1 146 ? 1.706 -1.693 2.550 1.00 98.81 146 VAL A CA 1
ATOM 1095 C C . VAL A 1 146 ? 2.779 -0.611 2.596 1.00 98.81 146 VAL A C 1
ATOM 1097 O O . VAL A 1 146 ? 2.575 0.464 2.044 1.00 98.81 146 VAL A O 1
ATOM 1100 N N . ALA A 1 147 ? 3.961 -0.906 3.145 1.00 98.75 147 ALA A N 1
ATOM 1101 C CA . ALA A 1 147 ? 5.026 0.087 3.280 1.00 98.75 147 ALA A CA 1
ATOM 1102 C C . ALA A 1 147 ? 5.463 0.690 1.929 1.00 98.75 147 ALA A C 1
ATOM 1104 O O . ALA A 1 147 ? 5.729 1.891 1.827 1.00 98.75 147 ALA A O 1
ATOM 1105 N N . TRP A 1 148 ? 5.542 -0.128 0.873 1.00 98.88 148 TRP A N 1
ATOM 1106 C CA . TRP A 1 148 ? 5.862 0.369 -0.467 1.00 98.88 148 TRP A CA 1
ATOM 1107 C C . TRP A 1 148 ? 4.696 1.126 -1.109 1.00 98.88 148 TRP A C 1
ATOM 1109 O O . TRP A 1 148 ? 4.955 2.111 -1.800 1.00 98.88 148 TRP A O 1
ATOM 1119 N N . ALA A 1 149 ? 3.445 0.718 -0.878 1.00 98.88 149 ALA A N 1
ATOM 1120 C CA . ALA A 1 149 ? 2.268 1.444 -1.355 1.00 98.88 149 ALA A CA 1
ATOM 1121 C C . ALA A 1 149 ? 2.141 2.823 -0.685 1.00 98.88 149 ALA A C 1
ATOM 1123 O O . ALA A 1 149 ? 1.969 3.822 -1.383 1.00 98.88 149 ALA A O 1
ATOM 1124 N N . ASP A 1 150 ? 2.335 2.902 0.634 1.00 98.69 150 ASP A N 1
ATOM 1125 C CA . ASP A 1 150 ? 2.351 4.153 1.401 1.00 98.69 150 ASP A CA 1
ATOM 1126 C C . ASP A 1 150 ? 3.396 5.123 0.852 1.00 98.69 150 ASP A C 1
ATOM 1128 O O . ASP A 1 150 ? 3.104 6.293 0.611 1.00 98.69 150 ASP A O 1
ATOM 1132 N N . SER A 1 151 ? 4.602 4.621 0.564 1.00 98.50 151 SER A N 1
ATOM 1133 C CA . SER A 1 151 ? 5.664 5.437 -0.026 1.00 98.50 151 SER A CA 1
ATOM 1134 C C . SER A 1 151 ? 5.282 6.023 -1.389 1.00 98.50 151 SER A C 1
ATOM 1136 O O . SER A 1 151 ? 5.777 7.097 -1.726 1.00 98.50 151 SER A O 1
ATOM 1138 N N . VAL A 1 152 ? 4.471 5.331 -2.193 1.00 98.81 152 VAL A N 1
ATOM 1139 C CA . VAL A 1 152 ? 3.971 5.865 -3.471 1.00 98.81 152 VAL A CA 1
ATOM 1140 C C . VAL A 1 152 ? 2.922 6.938 -3.205 1.00 98.81 152 VAL A C 1
ATOM 1142 O O . VAL A 1 152 ? 3.024 8.025 -3.763 1.00 98.81 152 VAL A O 1
ATOM 1145 N N . ILE A 1 153 ? 1.947 6.646 -2.339 1.00 98.44 153 ILE A N 1
ATOM 1146 C CA . ILE A 1 153 ? 0.830 7.546 -2.021 1.00 98.44 153 ILE A CA 1
ATOM 1147 C C . ILE A 1 153 ? 1.331 8.861 -1.405 1.00 98.44 153 ILE A C 1
ATOM 1149 O O . ILE A 1 153 ? 0.794 9.922 -1.718 1.00 98.44 153 ILE A O 1
ATOM 1153 N N . GLU A 1 154 ? 2.356 8.806 -0.551 1.00 98.06 154 GLU A N 1
ATOM 1154 C CA . GLU A 1 154 ? 2.962 9.989 0.069 1.00 98.06 154 GLU A CA 1
ATOM 1155 C C . GLU A 1 154 ? 3.741 10.843 -0.942 1.00 98.06 154 GLU A C 1
ATOM 1157 O O . GLU A 1 154 ? 3.647 12.072 -0.919 1.00 98.06 154 GLU A O 1
ATOM 1162 N N . GLU A 1 155 ? 4.520 10.210 -1.824 1.00 97.75 155 GLU A N 1
ATOM 1163 C CA . GLU A 1 155 ? 5.408 10.925 -2.745 1.00 97.75 155 GLU A CA 1
ATOM 1164 C C . GLU A 1 155 ? 4.661 11.482 -3.967 1.00 97.75 155 GLU A C 1
ATOM 1166 O O . GLU A 1 155 ? 4.940 12.603 -4.396 1.00 97.75 155 GLU A O 1
ATOM 1171 N N . ASP A 1 156 ? 3.724 10.714 -4.529 1.00 98.00 156 ASP A N 1
ATOM 1172 C CA . ASP A 1 156 ? 2.971 11.080 -5.730 1.00 98.00 156 ASP A CA 1
ATOM 1173 C C . ASP A 1 156 ? 1.492 10.646 -5.632 1.00 98.00 156 ASP A C 1
ATOM 1175 O O . ASP A 1 156 ? 1.098 9.582 -6.123 1.00 98.00 156 ASP A O 1
ATOM 1179 N N . PRO A 1 157 ? 0.629 11.489 -5.033 1.00 96.56 157 PRO A N 1
ATOM 1180 C CA . PRO A 1 157 ? -0.809 11.233 -4.939 1.00 96.56 157 PRO A CA 1
ATOM 1181 C C . PRO A 1 157 ? -1.540 11.185 -6.292 1.00 96.56 157 PRO A C 1
ATOM 1183 O O . PRO A 1 157 ? -2.702 10.780 -6.339 1.00 96.56 157 PRO A O 1
ATOM 1186 N N . GLU A 1 158 ? -0.900 11.622 -7.382 1.00 96.38 158 GLU A N 1
ATOM 1187 C CA . GLU A 1 158 ? -1.437 11.584 -8.748 1.00 96.38 158 GLU A CA 1
ATOM 1188 C C . GLU A 1 158 ? -0.702 10.547 -9.618 1.00 96.38 158 GLU A C 1
ATOM 1190 O O . GLU A 1 158 ? -0.784 10.602 -10.848 1.00 96.38 158 GLU A O 1
ATOM 1195 N N . PHE A 1 159 ? -0.016 9.584 -8.983 1.00 98.31 159 PHE A N 1
ATOM 1196 C CA . PHE A 1 159 ? 0.800 8.574 -9.649 1.00 98.31 159 PHE A CA 1
ATOM 1197 C C . PHE A 1 159 ? 0.074 7.886 -10.810 1.00 98.31 159 PHE A C 1
ATOM 1199 O O . PHE A 1 159 ? -1.029 7.344 -10.670 1.00 98.31 159 PHE A O 1
ATOM 1206 N N . ALA A 1 160 ? 0.760 7.839 -11.948 1.00 98.06 160 ALA A N 1
ATOM 1207 C CA . ALA A 1 160 ? 0.412 7.034 -13.106 1.00 98.06 160 ALA A CA 1
ATOM 1208 C C . ALA A 1 160 ? 1.699 6.502 -13.743 1.00 98.06 160 ALA A C 1
ATOM 1210 O O . ALA A 1 160 ? 2.595 7.278 -14.085 1.00 98.06 160 ALA A O 1
ATOM 1211 N N . HIS A 1 161 ? 1.794 5.183 -13.910 1.00 98.25 161 HIS A N 1
ATOM 1212 C CA . HIS A 1 161 ? 2.956 4.563 -14.530 1.00 98.25 161 HIS A CA 1
ATOM 1213 C C . HIS A 1 161 ? 3.064 4.991 -15.999 1.00 98.25 161 HIS A C 1
ATOM 1215 O O . HIS A 1 161 ? 2.099 4.898 -16.757 1.00 98.25 161 HIS A O 1
ATOM 1221 N N . ARG A 1 162 ? 4.248 5.430 -16.445 1.00 97.31 162 ARG A N 1
ATOM 1222 C CA . ARG A 1 162 ? 4.414 6.001 -17.798 1.00 97.31 162 ARG A CA 1
ATOM 1223 C C . ARG A 1 162 ? 4.201 5.000 -18.936 1.00 97.31 162 ARG A C 1
ATOM 1225 O O . ARG A 1 162 ? 3.902 5.413 -20.054 1.00 97.31 162 ARG A O 1
ATOM 1232 N N . TRP A 1 163 ? 4.396 3.711 -18.660 1.00 97.31 163 TRP A N 1
ATOM 1233 C CA . TRP A 1 163 ? 4.414 2.643 -19.674 1.00 97.31 163 TRP A CA 1
ATOM 1234 C C . TRP A 1 163 ? 3.373 1.542 -19.493 1.00 97.31 163 TRP A C 1
ATOM 1236 O O . TRP A 1 163 ? 3.208 0.723 -20.394 1.00 97.31 163 TRP A O 1
ATOM 1246 N N . ILE A 1 164 ? 2.738 1.464 -18.324 1.00 97.50 164 ILE A N 1
ATOM 1247 C CA . ILE A 1 164 ? 1.826 0.370 -17.988 1.00 97.50 164 ILE A CA 1
ATOM 1248 C C . ILE A 1 164 ? 0.463 1.005 -17.807 1.00 97.50 164 ILE A C 1
ATOM 1250 O O . ILE A 1 164 ? 0.221 1.686 -16.811 1.00 97.50 164 ILE A O 1
ATOM 1254 N N . ASP A 1 165 ? -0.390 0.802 -18.806 1.00 93.56 165 ASP A N 1
ATOM 1255 C CA . ASP A 1 165 ? -1.764 1.282 -18.772 1.00 93.56 165 ASP A CA 1
ATOM 1256 C C . ASP A 1 165 ? -2.484 0.720 -17.539 1.00 93.56 165 ASP A C 1
ATOM 1258 O O . ASP A 1 165 ? -2.210 -0.395 -17.091 1.00 93.56 165 ASP A O 1
ATOM 1262 N N . ASP A 1 166 ? -3.381 1.525 -16.976 1.00 91.94 166 ASP A N 1
ATOM 1263 C CA . ASP A 1 166 ? -4.174 1.215 -15.783 1.00 91.94 166 ASP A CA 1
ATOM 1264 C C . ASP A 1 166 ? -3.370 0.959 -14.488 1.00 91.94 166 ASP A C 1
ATOM 1266 O O . ASP A 1 166 ? -3.975 0.779 -13.432 1.00 91.94 166 ASP A O 1
ATOM 1270 N N . PHE A 1 167 ? -2.029 1.052 -14.499 1.00 97.75 167 PHE A N 1
ATOM 1271 C CA . PHE A 1 167 ? -1.240 1.043 -13.265 1.00 97.75 167 PHE A CA 1
ATOM 1272 C C . PHE A 1 167 ? -1.011 2.465 -12.733 1.00 97.75 167 PHE A C 1
ATOM 1274 O O . PHE A 1 167 ? -0.012 3.117 -13.035 1.00 97.75 167 PHE A O 1
ATOM 1281 N N . GLY A 1 168 ? -1.952 2.959 -11.928 1.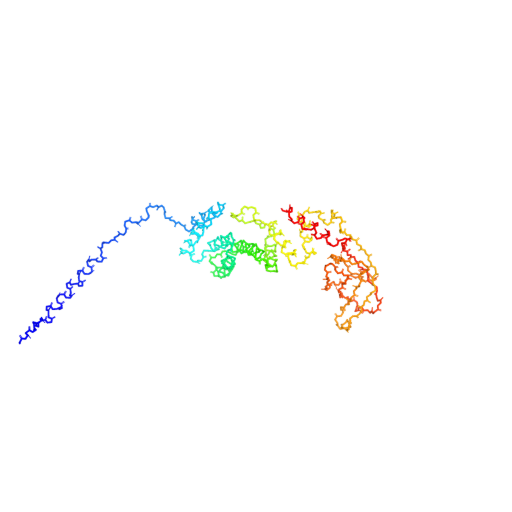00 98.00 168 GLY A N 1
ATOM 1282 C CA . GLY A 1 168 ? -1.865 4.272 -11.279 1.00 98.00 168 GLY A CA 1
ATOM 1283 C C . GLY A 1 168 ? -2.191 4.242 -9.789 1.00 98.00 168 GLY A C 1
ATOM 1284 O O . GLY A 1 168 ? -2.217 3.188 -9.158 1.00 98.00 168 GLY A O 1
ATOM 1285 N N . ILE A 1 169 ? -2.466 5.409 -9.210 1.00 98.06 169 ILE A N 1
ATOM 1286 C CA . ILE A 1 169 ? -2.683 5.550 -7.764 1.00 98.06 169 ILE A CA 1
ATOM 1287 C C . ILE A 1 169 ? -3.856 4.711 -7.235 1.00 98.06 169 ILE A C 1
ATOM 1289 O O . ILE A 1 169 ? -3.783 4.181 -6.131 1.00 98.06 169 ILE A O 1
ATOM 1293 N N . LEU A 1 170 ? -4.921 4.535 -8.025 1.00 97.44 170 LEU A N 1
ATOM 1294 C CA . LEU A 1 170 ? -6.067 3.700 -7.637 1.00 97.44 170 LEU A CA 1
ATOM 1295 C C . LEU A 1 170 ? -5.674 2.223 -7.518 1.00 97.44 170 LEU A C 1
ATOM 1297 O O . LEU A 1 170 ? -6.048 1.556 -6.559 1.00 97.44 170 LEU A O 1
ATOM 1301 N N . GLU A 1 171 ? -4.864 1.741 -8.458 1.00 98.19 171 GLU A N 1
ATOM 1302 C CA . GLU A 1 171 ? -4.316 0.386 -8.451 1.00 98.19 171 GLU A CA 1
ATOM 1303 C C . GLU A 1 171 ? -3.400 0.175 -7.234 1.00 98.19 171 GLU A C 1
ATOM 1305 O O . GLU A 1 171 ? -3.505 -0.842 -6.550 1.00 98.19 171 GLU A O 1
ATOM 1310 N N . VAL A 1 172 ? -2.572 1.170 -6.895 1.00 98.69 172 VAL A N 1
ATOM 1311 C CA . VAL A 1 172 ? -1.716 1.156 -5.694 1.00 98.69 172 VAL A CA 1
ATOM 1312 C C . VAL A 1 172 ? -2.535 1.143 -4.403 1.00 98.69 172 VAL A C 1
ATOM 1314 O O . VAL A 1 172 ? -2.225 0.371 -3.501 1.00 98.69 172 VAL A O 1
ATOM 1317 N N . LYS A 1 173 ? -3.616 1.924 -4.316 1.00 98.62 173 LYS A N 1
ATOM 1318 C CA . LYS A 1 173 ? -4.536 1.885 -3.168 1.00 98.62 173 LYS A CA 1
ATOM 1319 C C . LYS A 1 173 ? -5.273 0.556 -3.055 1.00 98.62 173 LYS A C 1
ATOM 1321 O O . LYS A 1 173 ? -5.456 0.048 -1.956 1.00 98.62 173 LYS A O 1
ATOM 1326 N N . ARG A 1 174 ? -5.650 -0.065 -4.173 1.00 98.44 174 ARG A N 1
ATOM 1327 C CA . ARG A 1 174 ? -6.217 -1.417 -4.142 1.00 98.44 174 ARG A CA 1
ATOM 1328 C C . ARG A 1 174 ? -5.178 -2.453 -3.688 1.00 98.44 174 ARG A C 1
ATOM 1330 O O . ARG A 1 174 ? -5.519 -3.300 -2.873 1.00 98.44 174 ARG A O 1
ATOM 1337 N N . ILE A 1 175 ? -3.913 -2.345 -4.113 1.00 98.69 175 ILE A N 1
ATOM 1338 C CA . ILE A 1 175 ? -2.805 -3.169 -3.581 1.00 98.69 175 ILE A CA 1
ATOM 1339 C C . ILE A 1 175 ? -2.660 -2.981 -2.065 1.00 98.69 175 ILE A C 1
ATOM 1341 O O . ILE A 1 175 ? -2.536 -3.963 -1.337 1.00 98.69 175 ILE A O 1
ATOM 1345 N N . GLN A 1 176 ? -2.700 -1.734 -1.591 1.00 98.69 176 GLN A N 1
ATOM 1346 C CA . GLN A 1 176 ? -2.645 -1.389 -0.171 1.00 98.69 176 GLN A CA 1
ATOM 1347 C C . GLN A 1 176 ? -3.812 -2.030 0.602 1.00 98.69 176 GLN A C 1
ATOM 1349 O O . GLN A 1 176 ? -3.594 -2.681 1.619 1.00 98.69 176 GLN A O 1
ATOM 1354 N N . ALA A 1 177 ? -5.041 -1.920 0.089 1.00 98.69 177 ALA A N 1
ATOM 1355 C CA . ALA A 1 177 ? -6.232 -2.488 0.715 1.00 98.69 177 ALA A CA 1
ATOM 1356 C C . ALA A 1 177 ? -6.207 -4.028 0.760 1.00 98.69 177 ALA A C 1
ATOM 1358 O O . ALA A 1 177 ? -6.565 -4.621 1.779 1.00 98.69 177 ALA A O 1
ATOM 1359 N N . GLU A 1 178 ? -5.743 -4.676 -0.313 1.00 98.69 178 GLU A N 1
ATOM 1360 C CA . GLU A 1 178 ? -5.519 -6.127 -0.368 1.00 98.69 178 GLU A CA 1
ATOM 1361 C C . GLU A 1 178 ? -4.458 -6.576 0.643 1.00 98.69 178 GLU A C 1
ATOM 1363 O O . GLU A 1 178 ? -4.627 -7.587 1.330 1.00 98.69 178 GLU A O 1
ATOM 1368 N N . ALA A 1 179 ? -3.375 -5.807 0.772 1.00 98.69 179 ALA A N 1
ATOM 1369 C CA . ALA A 1 179 ? -2.326 -6.086 1.738 1.00 98.69 179 ALA A CA 1
ATOM 1370 C C . ALA A 1 179 ? -2.833 -5.935 3.181 1.00 98.69 179 ALA A C 1
ATOM 1372 O O . ALA A 1 179 ? -2.637 -6.854 3.972 1.00 98.69 179 ALA A O 1
ATOM 1373 N N . TYR A 1 180 ? -3.567 -4.865 3.508 1.00 98.69 180 TYR A N 1
ATOM 1374 C CA . TYR A 1 180 ? -4.196 -4.707 4.824 1.00 98.69 180 TYR A CA 1
ATOM 1375 C C . TYR A 1 180 ? -5.148 -5.857 5.159 1.00 98.69 180 TYR A C 1
ATOM 1377 O O . TYR A 1 180 ? -5.100 -6.396 6.264 1.00 98.69 180 TYR A O 1
ATOM 1385 N N . TYR A 1 181 ? -5.978 -6.291 4.204 1.00 98.38 181 TYR A N 1
ATOM 1386 C CA . TYR A 1 181 ? -6.854 -7.445 4.408 1.00 98.38 181 TYR A CA 1
ATOM 1387 C C . TYR A 1 181 ? -6.046 -8.718 4.700 1.00 98.38 181 TYR A C 1
ATOM 1389 O O . TYR A 1 181 ? -6.367 -9.468 5.620 1.00 98.38 181 TYR A O 1
ATOM 1397 N N . GLY A 1 182 ? -4.980 -8.959 3.932 1.00 97.50 182 GLY A N 1
ATOM 1398 C CA . GLY A 1 182 ? -4.084 -10.098 4.124 1.00 97.50 182 GLY A CA 1
ATOM 1399 C C . GLY A 1 182 ? -3.317 -10.073 5.451 1.00 97.50 182 GLY A C 1
ATOM 1400 O O . GLY A 1 182 ? -3.064 -11.138 6.016 1.00 97.50 182 GLY A O 1
ATOM 1401 N N . ALA A 1 183 ? -2.980 -8.881 5.947 1.00 97.19 183 ALA A N 1
ATOM 1402 C CA . ALA A 1 183 ? -2.341 -8.645 7.241 1.00 97.19 183 ALA A CA 1
ATOM 1403 C C . ALA A 1 183 ? -3.317 -8.710 8.433 1.00 97.19 183 ALA A C 1
ATOM 1405 O O . ALA A 1 183 ? -2.890 -8.577 9.575 1.00 97.19 183 ALA A O 1
ATOM 1406 N N . GLU A 1 184 ? -4.613 -8.933 8.180 1.00 96.25 184 GLU A N 1
ATOM 1407 C CA . GLU A 1 184 ? -5.690 -8.903 9.182 1.00 96.25 184 GLU A CA 1
ATOM 1408 C C . GLU A 1 184 ? -5.923 -7.505 9.803 1.00 96.25 184 GLU A C 1
ATOM 1410 O O . GLU A 1 184 ? -6.593 -7.360 10.827 1.00 96.25 184 GLU A O 1
ATOM 1415 N N . GLU A 1 185 ? -5.452 -6.447 9.137 1.00 96.88 185 GLU A N 1
ATOM 1416 C CA . GLU A 1 185 ? -5.678 -5.040 9.488 1.00 96.88 185 GLU A CA 1
ATOM 1417 C C . GLU A 1 185 ? -6.989 -4.529 8.862 1.00 96.88 185 GLU A C 1
ATOM 1419 O O . GLU A 1 185 ? -7.034 -3.617 8.033 1.00 96.88 185 GLU A O 1
ATOM 1424 N N . TYR A 1 186 ? -8.104 -5.158 9.240 1.00 97.69 186 TYR A N 1
ATOM 1425 C CA . TYR A 1 186 ? -9.397 -4.957 8.572 1.00 97.69 186 TYR A CA 1
ATOM 1426 C C . TYR A 1 186 ? -9.958 -3.535 8.682 1.00 97.69 186 TYR A C 1
ATOM 1428 O O . TYR A 1 186 ? -10.709 -3.112 7.804 1.00 97.69 186 TYR A O 1
ATOM 1436 N N . ALA A 1 187 ? -9.620 -2.795 9.742 1.00 97.38 187 ALA A N 1
ATOM 1437 C CA . ALA A 1 187 ? -10.037 -1.402 9.886 1.00 97.38 187 ALA A CA 1
ATOM 1438 C C . ALA A 1 187 ? -9.386 -0.507 8.820 1.00 97.38 187 ALA A C 1
ATOM 1440 O O . ALA A 1 187 ? -10.087 0.255 8.156 1.00 97.38 187 ALA A O 1
ATOM 1441 N N . GLU A 1 188 ? -8.077 -0.655 8.605 1.00 98.00 188 GLU A N 1
ATOM 1442 C CA . GLU A 1 188 ? -7.339 0.102 7.588 1.00 98.00 188 GLU A CA 1
ATOM 1443 C C . GLU A 1 188 ? -7.808 -0.279 6.182 1.00 98.00 188 GLU A C 1
ATOM 1445 O O . GLU A 1 188 ? -8.132 0.589 5.370 1.00 98.00 188 GLU A O 1
ATOM 1450 N N . CYS A 1 189 ? -7.986 -1.580 5.928 1.00 98.50 189 CYS A N 1
ATOM 1451 C CA . CYS A 1 189 ? -8.588 -2.068 4.690 1.00 98.50 189 CYS A CA 1
ATOM 1452 C C . CYS A 1 189 ? -9.962 -1.424 4.425 1.00 98.50 189 CYS A C 1
ATOM 1454 O O . CYS A 1 189 ? -10.198 -0.886 3.343 1.00 98.50 189 CYS A O 1
ATOM 1456 N N . MET A 1 190 ? -10.853 -1.422 5.424 1.00 98.25 190 MET A N 1
ATOM 1457 C CA . MET A 1 190 ? -12.177 -0.804 5.328 1.00 98.25 190 MET A CA 1
ATOM 1458 C C . MET A 1 190 ? -12.096 0.679 4.953 1.00 98.25 190 MET A C 1
ATOM 1460 O O . MET A 1 190 ? -12.890 1.125 4.126 1.00 98.25 190 MET A O 1
ATOM 1464 N N . PHE A 1 191 ? -11.172 1.446 5.537 1.00 98.06 191 PHE A N 1
ATOM 1465 C CA . PHE A 1 191 ? -11.037 2.867 5.216 1.00 98.06 191 PHE A CA 1
ATOM 1466 C C . PHE A 1 191 ? -10.550 3.102 3.791 1.00 98.06 191 PHE A C 1
ATOM 1468 O O . PHE A 1 191 ? -11.098 3.967 3.110 1.00 98.06 191 PHE A O 1
ATOM 1475 N N . VAL A 1 192 ? -9.585 2.316 3.310 1.00 98.44 192 VAL A N 1
ATOM 1476 C CA . VAL A 1 192 ? -9.121 2.427 1.920 1.00 98.44 192 VAL A CA 1
ATOM 1477 C C . VAL A 1 192 ? -10.235 2.030 0.943 1.00 98.44 192 VAL A C 1
ATOM 1479 O O . VAL A 1 192 ? -10.467 2.718 -0.051 1.00 98.44 192 VAL A O 1
ATOM 1482 N N . VAL A 1 193 ? -10.991 0.968 1.236 1.00 98.44 193 VAL A N 1
ATOM 1483 C CA . VAL A 1 193 ? -12.145 0.555 0.418 1.00 98.44 193 VAL A CA 1
ATOM 1484 C C . VAL A 1 193 ? -13.241 1.625 0.417 1.00 98.44 193 VAL A C 1
ATOM 1486 O O . VAL A 1 193 ? -13.811 1.924 -0.634 1.00 98.44 193 VAL A O 1
ATOM 1489 N N . ASP A 1 194 ? -13.542 2.238 1.561 1.00 98.12 194 ASP A N 1
ATOM 1490 C CA . ASP A 1 194 ? -14.500 3.344 1.633 1.00 98.12 194 ASP A CA 1
ATOM 1491 C C . ASP A 1 194 ? -14.010 4.575 0.870 1.00 98.12 194 ASP A C 1
ATOM 1493 O O . ASP A 1 194 ? -14.800 5.204 0.175 1.00 98.12 194 ASP A O 1
ATOM 1497 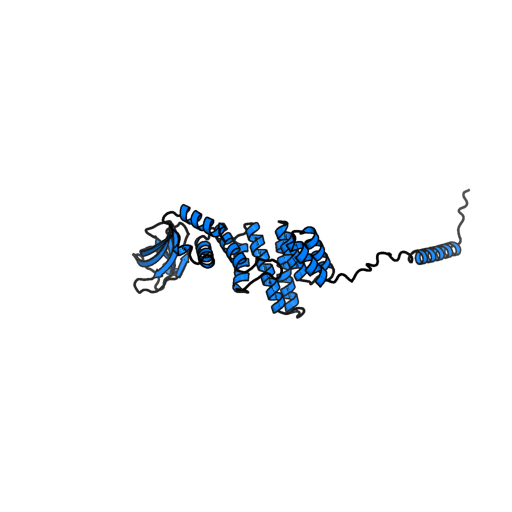N N . GLU A 1 195 ? -12.710 4.875 0.906 1.00 97.25 195 GLU A N 1
ATOM 1498 C CA . GLU A 1 195 ? -12.123 5.952 0.111 1.00 97.25 195 GLU A CA 1
ATOM 1499 C C . GLU A 1 195 ? -12.301 5.706 -1.397 1.00 97.25 195 GLU A C 1
ATOM 1501 O O . GLU A 1 195 ? -12.697 6.612 -2.133 1.00 97.25 195 GLU A O 1
ATOM 1506 N N . LEU A 1 196 ? -12.047 4.478 -1.861 1.00 96.81 196 LEU A N 1
ATOM 1507 C CA . LEU A 1 196 ? -12.134 4.115 -3.278 1.00 96.81 196 LEU A CA 1
ATOM 1508 C C . LEU A 1 196 ? -13.579 4.023 -3.787 1.00 96.81 196 LEU A C 1
ATOM 1510 O O . LEU A 1 196 ? -13.868 4.408 -4.920 1.00 96.81 196 LEU A O 1
ATOM 1514 N N . THR A 1 197 ? -14.498 3.525 -2.959 1.00 96.38 197 THR A N 1
ATOM 1515 C CA . THR A 1 197 ? -15.911 3.322 -3.333 1.00 96.38 197 THR A CA 1
ATOM 1516 C C . THR A 1 197 ? -16.813 4.505 -2.975 1.00 96.38 197 THR A C 1
ATOM 1518 O O . THR A 1 197 ? -17.929 4.621 -3.491 1.00 96.38 197 THR A O 1
ATOM 1521 N N . GLY A 1 198 ? -16.375 5.358 -2.049 1.00 95.44 198 GLY A N 1
ATOM 1522 C CA . GLY A 1 198 ? -17.126 6.469 -1.466 1.00 95.44 198 GLY A CA 1
ATOM 1523 C C . GLY A 1 198 ? -18.367 6.064 -0.666 1.00 95.44 198 GLY A C 1
ATOM 1524 O O . GLY A 1 198 ? -19.197 6.929 -0.373 1.00 95.44 198 GLY A O 1
ATOM 1525 N N . SER A 1 199 ? -18.577 4.770 -0.403 1.00 94.44 199 SER A N 1
ATOM 1526 C CA . SER A 1 199 ? -19.854 4.300 0.144 1.00 94.44 199 SER A CA 1
ATOM 1527 C C . SER A 1 199 ? -19.818 3.011 0.959 1.00 94.44 199 SER A C 1
ATOM 1529 O O . SER A 1 199 ? -20.850 2.698 1.555 1.00 94.44 199 SER A O 1
ATOM 1531 N N . PHE A 1 200 ? -18.695 2.290 1.033 1.00 97.56 200 PHE A N 1
ATOM 1532 C CA . PHE A 1 200 ? -18.609 1.004 1.728 1.00 97.56 200 PHE A CA 1
ATOM 1533 C C . PHE A 1 200 ? -19.129 1.059 3.171 1.00 97.56 200 PHE A C 1
ATOM 1535 O O . PHE A 1 200 ? -20.054 0.324 3.518 1.00 97.56 200 PHE A O 1
ATOM 1542 N N . ILE A 1 201 ? -18.624 1.985 3.993 1.00 97.31 201 ILE A N 1
ATOM 1543 C CA . ILE A 1 201 ? -19.013 2.098 5.407 1.00 97.31 201 ILE A CA 1
ATOM 1544 C C . ILE A 1 201 ? -20.497 2.449 5.527 1.00 97.31 201 ILE A C 1
ATOM 1546 O O . ILE A 1 201 ? -21.222 1.867 6.329 1.00 97.31 201 ILE A O 1
ATOM 1550 N N . SER A 1 202 ? -20.969 3.396 4.713 1.00 96.50 202 SER A N 1
ATOM 1551 C CA . SER A 1 202 ? -22.367 3.847 4.745 1.00 96.50 202 SER A CA 1
ATOM 1552 C C . SER A 1 202 ? -23.367 2.833 4.175 1.00 96.50 202 SER A C 1
ATOM 1554 O O . SER A 1 202 ? -24.558 2.908 4.480 1.00 96.50 202 SER A O 1
ATOM 1556 N N . GLY A 1 203 ? -22.893 1.931 3.312 1.00 96.38 203 GLY A N 1
ATOM 1557 C CA . GLY A 1 203 ? -23.690 0.944 2.590 1.00 96.38 203 GLY A CA 1
ATOM 1558 C C . GLY A 1 203 ? -23.672 -0.449 3.215 1.00 96.38 203 GLY A C 1
ATOM 1559 O O . GLY A 1 203 ? -24.540 -1.255 2.882 1.00 96.38 203 GLY A O 1
ATOM 1560 N N . SER A 1 204 ? -22.724 -0.725 4.113 1.00 97.00 204 SER A N 1
ATOM 1561 C CA . SER A 1 204 ? -22.618 -1.999 4.822 1.00 97.00 204 SER A CA 1
ATOM 1562 C C . SER A 1 204 ? -23.866 -2.287 5.653 1.00 97.00 204 SER A C 1
ATOM 1564 O O . SER A 1 204 ? -24.425 -1.408 6.316 1.00 97.00 204 SER A O 1
ATOM 1566 N N . THR A 1 205 ? -24.294 -3.551 5.647 1.00 96.50 205 THR A N 1
ATOM 1567 C CA . THR A 1 205 ? -25.388 -4.009 6.513 1.00 96.50 205 THR A CA 1
ATOM 1568 C C . THR A 1 205 ? -24.897 -4.483 7.876 1.00 96.50 205 THR A C 1
ATOM 1570 O O . THR A 1 205 ? -25.714 -4.689 8.775 1.00 96.50 205 THR A O 1
ATOM 1573 N N . GLN A 1 206 ? -23.579 -4.638 8.027 1.00 98.00 206 GLN A N 1
ATOM 1574 C CA . GLN A 1 206 ? -22.942 -5.173 9.223 1.00 98.00 206 GLN A CA 1
ATOM 1575 C C . GLN A 1 206 ? -22.304 -4.096 10.099 1.00 98.00 206 GLN A C 1
ATOM 1577 O O . GLN A 1 206 ? -22.176 -4.311 11.302 1.00 98.00 206 GLN A O 1
ATOM 1582 N N . ILE A 1 207 ? -21.923 -2.943 9.543 1.00 98.12 207 ILE A N 1
ATOM 1583 C CA . ILE A 1 207 ? -21.271 -1.869 10.299 1.00 98.12 207 ILE A CA 1
ATOM 1584 C C . ILE A 1 207 ? -22.308 -1.031 11.048 1.00 98.12 207 ILE A C 1
ATOM 1586 O O . ILE A 1 207 ? -23.208 -0.430 10.460 1.00 98.12 207 ILE A O 1
ATOM 1590 N N . VAL A 1 208 ? -22.136 -0.922 12.364 1.00 97.81 208 VAL A N 1
ATOM 1591 C CA . VAL A 1 208 ? -22.949 -0.051 13.214 1.00 97.81 208 VAL A CA 1
ATOM 1592 C C . VAL A 1 208 ? -22.052 0.913 13.977 1.00 97.81 208 VAL A C 1
ATOM 1594 O O . VAL A 1 208 ? -21.125 0.504 14.671 1.00 97.81 208 VAL A O 1
ATOM 1597 N N . ASN A 1 209 ? -22.367 2.206 13.883 1.00 97.00 209 ASN A N 1
ATOM 1598 C CA . ASN A 1 209 ? -21.780 3.239 14.731 1.00 97.00 209 ASN A CA 1
ATOM 1599 C C . ASN A 1 209 ? -22.572 3.343 16.039 1.00 97.00 209 ASN A C 1
ATOM 1601 O O . ASN A 1 209 ? -23.801 3.468 16.022 1.00 97.00 209 ASN A O 1
ATOM 1605 N N . THR A 1 210 ? -21.874 3.289 17.168 1.00 96.81 210 THR A N 1
ATOM 1606 C CA . THR A 1 210 ? -22.479 3.391 18.493 1.00 96.81 210 THR A CA 1
ATOM 1607 C C . THR A 1 210 ? -21.642 4.252 19.431 1.00 96.81 210 THR A C 1
ATOM 1609 O O . THR A 1 210 ? -20.493 4.601 19.160 1.00 96.81 210 THR A O 1
ATOM 1612 N N . THR A 1 211 ? -22.244 4.618 20.557 1.00 96.94 211 THR A N 1
ATOM 1613 C CA . THR A 1 211 ? -21.574 5.323 21.646 1.00 96.94 211 THR A CA 1
ATOM 1614 C C . THR A 1 211 ? -21.914 4.654 22.966 1.00 96.94 211 THR A C 1
ATOM 1616 O O . THR A 1 211 ? -23.082 4.375 23.240 1.00 96.94 211 THR A O 1
ATOM 1619 N N . GLU A 1 212 ? -20.898 4.421 23.788 1.00 96.00 212 GLU A N 1
ATOM 1620 C CA . GLU A 1 212 ? -21.038 3.832 25.116 1.00 96.00 212 GLU A CA 1
ATOM 1621 C C . GLU A 1 212 ? -20.225 4.630 26.138 1.00 96.00 212 GLU A C 1
ATOM 1623 O O . GLU A 1 212 ? -19.094 5.018 25.861 1.00 96.00 212 GLU A O 1
ATOM 1628 N N . THR A 1 213 ? -20.787 4.842 27.327 1.00 97.06 213 THR A N 1
ATOM 1629 C CA . THR A 1 213 ? -20.042 5.359 28.481 1.00 97.06 213 THR A CA 1
ATOM 1630 C C . THR A 1 213 ? -19.521 4.178 29.295 1.00 97.06 213 THR A C 1
ATOM 1632 O O . THR A 1 213 ? -20.313 3.402 29.834 1.00 97.06 213 THR A O 1
ATOM 1635 N N . ILE A 1 214 ? -18.200 4.038 29.382 1.00 96.81 214 ILE A N 1
ATOM 1636 C CA . ILE A 1 214 ? -17.524 2.860 29.931 1.00 96.81 214 ILE A CA 1
ATOM 1637 C C . ILE A 1 214 ? -16.692 3.250 31.151 1.00 96.81 214 ILE A C 1
ATOM 1639 O O . ILE A 1 214 ? -15.958 4.239 31.141 1.00 96.81 214 ILE A O 1
ATOM 1643 N N . ALA A 1 215 ? -16.785 2.432 32.201 1.00 96.50 215 ALA A N 1
ATOM 1644 C CA . ALA A 1 215 ? -15.915 2.532 33.364 1.00 96.50 215 ALA A CA 1
ATOM 1645 C C . ALA A 1 215 ? -14.522 1.977 33.038 1.00 96.50 215 ALA A C 1
ATOM 1647 O O . ALA A 1 215 ? -14.393 0.823 32.627 1.00 96.50 215 ALA A O 1
ATOM 1648 N N . VAL A 1 216 ? -13.480 2.768 33.278 1.00 95.50 216 VAL A N 1
ATOM 1649 C CA . VAL A 1 216 ? -12.099 2.352 33.034 1.00 95.50 216 VAL A CA 1
ATOM 1650 C C . VAL A 1 216 ? -11.641 1.266 34.008 1.00 95.50 216 VAL A C 1
ATOM 1652 O O . VAL A 1 216 ? -11.888 1.330 35.220 1.00 95.50 216 VAL A O 1
ATOM 1655 N N . THR A 1 217 ? -10.911 0.292 33.470 1.00 94.12 217 THR A N 1
ATOM 1656 C CA . THR A 1 217 ? -10.116 -0.669 34.237 1.00 94.12 217 THR A CA 1
ATOM 1657 C C . THR A 1 217 ? -8.653 -0.237 34.225 1.00 94.12 217 THR A C 1
ATOM 1659 O O . THR A 1 217 ? -8.128 0.250 33.226 1.00 94.12 217 THR A O 1
ATOM 1662 N N . ILE A 1 218 ? -7.996 -0.372 35.375 1.00 94.50 218 ILE A N 1
ATOM 1663 C CA . ILE A 1 218 ? -6.629 0.101 35.593 1.00 94.50 218 ILE A CA 1
ATOM 1664 C C . ILE A 1 218 ? -5.672 -1.086 35.495 1.00 94.50 218 ILE A C 1
ATOM 1666 O O . ILE A 1 218 ? -5.853 -2.089 36.188 1.00 94.50 218 ILE A O 1
ATOM 1670 N N . LEU A 1 219 ? -4.647 -0.941 34.661 1.00 92.94 219 LEU A N 1
ATOM 1671 C CA . LEU A 1 219 ? -3.512 -1.849 34.555 1.00 92.94 219 LEU A CA 1
ATOM 1672 C C . LEU A 1 219 ? -2.520 -1.584 35.692 1.00 92.94 219 LEU A C 1
ATOM 1674 O O . LEU A 1 219 ? -2.442 -0.479 36.230 1.00 92.94 219 LEU A O 1
ATOM 1678 N N . GLU A 1 220 ? -1.696 -2.578 36.025 1.00 93.81 220 GLU A N 1
ATOM 1679 C CA . GLU A 1 220 ? -0.657 -2.424 37.056 1.00 93.81 220 GLU A CA 1
ATOM 1680 C C . GLU A 1 220 ? 0.268 -1.225 36.773 1.00 93.81 220 GLU A C 1
ATOM 1682 O O . GLU A 1 220 ? 0.632 -0.491 37.692 1.00 93.81 220 GLU A O 1
ATOM 1687 N N . ASP A 1 221 ? 0.576 -0.983 35.496 1.00 94.12 221 ASP A N 1
ATOM 1688 C CA . ASP A 1 221 ? 1.445 0.106 35.044 1.00 94.12 221 ASP A CA 1
ATOM 1689 C C . ASP A 1 221 ? 0.692 1.402 34.679 1.00 94.12 221 ASP A C 1
ATOM 1691 O O . ASP A 1 221 ? 1.309 2.391 34.286 1.00 94.12 221 ASP A O 1
ATOM 1695 N N . THR A 1 222 ? -0.638 1.469 34.807 1.00 94.88 222 THR A N 1
ATOM 1696 C CA . THR A 1 222 ? -1.392 2.704 34.504 1.00 94.88 222 THR A CA 1
ATOM 1697 C C . THR A 1 222 ? -0.882 3.929 35.272 1.00 94.88 222 THR A C 1
ATOM 1699 O O . THR A 1 222 ? -0.765 4.986 34.653 1.00 94.88 222 THR A O 1
ATOM 1702 N N . PRO A 1 223 ? -0.515 3.858 36.571 1.00 93.75 223 PRO A N 1
ATOM 1703 C CA . PRO A 1 223 ? -0.033 5.037 37.291 1.00 93.75 223 PRO A CA 1
ATOM 1704 C C . PRO A 1 223 ? 1.241 5.663 36.704 1.00 93.75 223 PRO A C 1
ATOM 1706 O O . PRO A 1 223 ? 1.461 6.859 36.889 1.00 93.75 223 PRO A O 1
ATOM 1709 N N . ALA A 1 224 ? 2.085 4.875 36.031 1.00 93.62 224 ALA A N 1
ATOM 1710 C CA . ALA A 1 224 ? 3.327 5.358 35.430 1.00 93.62 224 ALA A CA 1
ATOM 1711 C C . ALA A 1 224 ? 3.186 5.612 33.923 1.00 93.62 224 ALA A C 1
ATOM 1713 O O . ALA A 1 224 ? 3.703 6.608 33.418 1.00 93.62 224 ALA A O 1
ATOM 1714 N N . SER A 1 225 ? 2.471 4.740 33.211 1.00 93.50 225 SER A N 1
ATOM 1715 C CA . SER A 1 225 ? 2.265 4.845 31.767 1.00 93.50 225 SER A CA 1
ATOM 1716 C C . SER A 1 225 ? 1.143 5.807 31.382 1.00 93.50 225 SER A C 1
ATOM 1718 O O . SER A 1 225 ? 1.171 6.333 30.279 1.00 93.50 225 SER A O 1
ATOM 1720 N N . GLY A 1 226 ? 0.147 6.041 32.237 1.00 94.00 226 GLY A N 1
ATOM 1721 C CA . GLY A 1 226 ? -1.087 6.744 31.871 1.00 94.00 226 GLY A CA 1
ATOM 1722 C C . GLY A 1 226 ? -2.012 5.954 30.937 1.00 94.00 226 GLY A C 1
ATOM 1723 O O . GLY A 1 226 ? -3.011 6.511 30.487 1.00 94.00 226 GLY A O 1
ATOM 1724 N N . VAL A 1 227 ? -1.681 4.692 30.632 1.00 96.56 227 VAL A N 1
ATOM 1725 C CA . VAL A 1 227 ? -2.466 3.809 29.759 1.00 96.56 227 VAL A CA 1
ATOM 1726 C C . VAL A 1 227 ? -3.439 2.993 30.593 1.00 96.56 227 VAL A C 1
ATOM 1728 O O . VAL A 1 227 ? -3.041 2.404 31.597 1.00 96.56 227 VAL A O 1
ATOM 1731 N N . ALA A 1 228 ? -4.697 2.937 30.180 1.00 96.88 228 ALA A N 1
ATOM 1732 C CA . ALA A 1 228 ? -5.747 2.174 30.839 1.00 96.88 228 ALA A CA 1
ATOM 1733 C C . ALA A 1 228 ? -6.623 1.431 29.818 1.00 96.88 228 ALA A C 1
ATOM 1735 O O . ALA A 1 228 ? -6.445 1.592 28.609 1.00 96.88 228 ALA A O 1
ATOM 1736 N N . GLU A 1 229 ? -7.551 0.609 30.308 1.00 97.00 229 GLU A N 1
ATOM 1737 C CA . GLU A 1 229 ? -8.382 -0.272 29.481 1.00 97.00 229 GLU A CA 1
ATOM 1738 C C . GLU A 1 229 ? -9.871 0.059 29.576 1.00 97.00 229 GLU A C 1
ATOM 1740 O O . GLU A 1 229 ? -10.414 0.311 30.655 1.00 97.00 229 GLU A O 1
ATOM 1745 N N . LEU A 1 230 ? -10.543 -0.007 28.429 1.00 97.38 230 LEU A N 1
ATOM 1746 C CA . LEU A 1 230 ? -11.994 0.058 28.296 1.00 97.38 230 LEU A CA 1
ATOM 1747 C C . LEU A 1 230 ? -12.479 -1.266 27.713 1.00 97.38 230 LEU A C 1
ATOM 1749 O O . LEU A 1 230 ? -11.979 -1.712 26.680 1.00 97.38 230 LEU A O 1
ATOM 1753 N N . HIS A 1 231 ? -13.463 -1.879 28.369 1.00 97.25 231 HIS A N 1
ATOM 1754 C CA . HIS A 1 231 ? -14.124 -3.086 27.882 1.00 97.25 231 HIS A CA 1
ATOM 1755 C C . HIS A 1 231 ? -15.509 -2.718 27.356 1.00 97.25 231 HIS A C 1
ATOM 1757 O O . HIS A 1 231 ? -16.371 -2.287 28.121 1.00 97.25 231 HIS A O 1
ATOM 1763 N N . LEU A 1 232 ? -15.698 -2.882 26.052 1.00 96.94 232 LEU A N 1
ATOM 1764 C CA . LEU A 1 232 ? -16.946 -2.610 25.354 1.00 96.94 232 LEU A CA 1
ATOM 1765 C C . LEU A 1 232 ? -18.020 -3.619 25.769 1.00 96.94 232 LEU A C 1
ATOM 1767 O O . LEU A 1 232 ? -17.745 -4.815 25.905 1.00 96.94 232 LEU A O 1
ATOM 1771 N N . SER A 1 233 ? -19.263 -3.159 25.912 1.00 94.94 233 SER A N 1
ATOM 1772 C CA . SER A 1 233 ? -20.409 -4.052 26.138 1.00 94.94 233 SER A CA 1
ATOM 1773 C C . SER A 1 233 ? -20.731 -4.927 24.925 1.00 94.94 233 SER A C 1
ATOM 1775 O O . SER A 1 233 ? -21.309 -6.007 25.073 1.00 94.94 233 SER A O 1
ATOM 1777 N N . THR A 1 234 ? -20.363 -4.454 23.732 1.00 92.19 234 THR A N 1
ATOM 1778 C CA . THR A 1 234 ? -20.623 -5.114 22.454 1.00 92.19 234 THR A CA 1
ATOM 1779 C C . THR A 1 234 ? -19.302 -5.626 21.869 1.00 92.19 234 THR A C 1
ATOM 1781 O O . THR A 1 234 ? -18.367 -4.836 21.730 1.00 92.19 234 THR A O 1
ATOM 1784 N N . PRO A 1 235 ? -19.187 -6.933 21.559 1.00 91.88 235 PRO A N 1
ATOM 1785 C CA . PRO A 1 235 ? -18.006 -7.487 20.896 1.00 91.88 235 PRO A CA 1
ATOM 1786 C C . PRO A 1 235 ? -17.974 -7.097 19.407 1.00 91.88 235 PRO A C 1
ATOM 1788 O O . PRO A 1 235 ? -18.837 -6.357 18.938 1.00 91.88 235 PRO A O 1
ATOM 1791 N N . ASN A 1 236 ? -17.011 -7.634 18.653 1.00 96.50 236 ASN A N 1
ATOM 1792 C CA . ASN A 1 236 ? -16.823 -7.371 17.223 1.00 96.50 236 ASN A CA 1
ATOM 1793 C C . ASN A 1 236 ? -16.459 -5.912 16.910 1.00 96.50 236 ASN A C 1
ATOM 1795 O O . ASN A 1 236 ? -16.950 -5.341 15.934 1.00 96.50 236 ASN A O 1
ATOM 1799 N N . LEU A 1 237 ? -15.610 -5.300 17.738 1.00 97.81 237 LEU A N 1
ATOM 1800 C CA . LEU A 1 237 ? -15.047 -3.981 17.463 1.00 97.81 237 LEU A CA 1
ATOM 1801 C C . LEU A 1 237 ? -14.409 -3.967 16.071 1.00 97.81 237 LEU A C 1
ATOM 1803 O O . LEU A 1 237 ? -13.582 -4.815 15.770 1.00 97.81 237 LEU A O 1
ATOM 1807 N N . ILE A 1 238 ? -14.761 -2.999 15.236 1.00 97.94 238 ILE A N 1
ATOM 1808 C CA . ILE A 1 238 ? -14.064 -2.747 13.972 1.00 97.94 238 ILE A CA 1
ATOM 1809 C C . ILE A 1 238 ? -13.027 -1.656 14.201 1.00 97.94 238 ILE A C 1
ATOM 1811 O O . ILE A 1 238 ? -11.844 -1.880 13.967 1.00 97.94 238 ILE A O 1
ATOM 1815 N N . TYR A 1 239 ? -13.474 -0.498 14.694 1.00 98.00 239 TYR A N 1
ATOM 1816 C CA . TYR A 1 239 ? -12.633 0.684 14.843 1.00 98.00 239 TYR A CA 1
ATOM 1817 C C . TYR A 1 239 ? -13.125 1.609 15.970 1.00 98.00 239 TYR A C 1
ATOM 1819 O O . TYR A 1 239 ? -14.300 1.996 15.966 1.00 98.00 239 TYR A O 1
ATOM 1827 N N . PRO A 1 240 ? -12.262 2.013 16.920 1.00 97.44 240 PRO A N 1
ATOM 1828 C CA . PRO A 1 240 ? -12.588 3.034 17.909 1.00 97.44 240 PRO A CA 1
ATOM 1829 C C . PRO A 1 240 ? -12.460 4.441 17.306 1.00 97.44 240 PRO A C 1
ATOM 1831 O O . PRO A 1 240 ? -11.366 4.961 17.113 1.00 97.44 240 PRO A O 1
ATOM 1834 N N . SER A 1 241 ? -13.591 5.092 17.042 1.00 96.69 241 SER A N 1
ATOM 1835 C CA . SER A 1 241 ? -13.639 6.423 16.425 1.00 96.69 241 SER A CA 1
ATOM 1836 C C . SER A 1 241 ? -13.159 7.540 17.350 1.00 96.69 241 SER A C 1
ATOM 1838 O O . SER A 1 241 ? -12.496 8.470 16.898 1.00 96.69 241 SER A O 1
ATOM 1840 N N . SER A 1 242 ? -13.499 7.476 18.639 1.00 96.88 242 SER A N 1
ATOM 1841 C CA . SER A 1 242 ? -13.012 8.434 19.634 1.00 96.88 242 SER A CA 1
ATOM 1842 C C . SER A 1 242 ? -13.170 7.902 21.051 1.00 96.88 242 SER A C 1
ATOM 1844 O O . SER A 1 242 ? -14.168 7.250 21.352 1.00 96.88 242 SER A O 1
ATOM 1846 N N . VAL A 1 243 ? -12.257 8.290 21.939 1.00 97.69 243 VAL A N 1
ATOM 1847 C CA . VAL A 1 243 ? -12.388 8.121 23.392 1.00 97.69 243 VAL A CA 1
ATOM 1848 C C . VAL A 1 243 ? -12.319 9.504 24.029 1.00 97.69 243 VAL A C 1
ATOM 1850 O O . VAL A 1 243 ? -11.347 10.225 23.810 1.00 97.69 243 VAL A O 1
ATOM 1853 N N . THR A 1 244 ? -13.326 9.890 24.806 1.00 97.50 244 THR A N 1
ATOM 1854 C CA . THR A 1 244 ? -13.379 11.197 25.479 1.00 97.50 244 THR A CA 1
ATOM 1855 C C . THR A 1 244 ? -13.676 11.058 26.963 1.00 97.50 244 THR A C 1
ATOM 1857 O O . THR A 1 244 ? -14.473 10.213 27.362 1.00 97.50 244 THR A O 1
ATOM 1860 N N . ASP A 1 245 ? -13.056 11.898 27.790 1.00 94.31 245 ASP A N 1
ATOM 1861 C CA . ASP A 1 245 ? -13.403 11.982 29.211 1.00 94.31 245 ASP A CA 1
ATOM 1862 C C . ASP A 1 245 ? -14.764 12.675 29.437 1.00 94.31 245 ASP A C 1
ATOM 1864 O O . ASP A 1 245 ? -15.375 13.221 28.516 1.00 94.31 245 ASP A O 1
ATOM 1868 N N . ALA A 1 246 ? -15.230 12.713 30.688 1.00 87.50 246 ALA A N 1
ATOM 1869 C CA . ALA A 1 246 ? -16.482 13.383 31.063 1.00 87.50 246 ALA A CA 1
ATOM 1870 C C . ALA A 1 246 ? -16.509 14.904 30.774 1.00 87.50 246 ALA A C 1
ATOM 1872 O O . ALA A 1 246 ? -17.571 15.528 30.822 1.00 87.50 246 ALA A O 1
ATOM 1873 N N . GLY A 1 247 ? -15.350 15.519 30.521 1.00 87.38 247 GLY A N 1
ATOM 1874 C CA . GLY A 1 247 ? -15.207 16.911 30.100 1.00 87.38 247 GLY A CA 1
ATOM 1875 C C . GLY A 1 247 ? -15.212 17.101 28.579 1.00 87.38 247 GLY A C 1
ATOM 1876 O O . GLY A 1 247 ? -15.157 18.245 28.123 1.00 87.38 247 GLY A O 1
ATOM 1877 N N . GLY A 1 248 ? -15.284 16.017 27.800 1.00 89.81 248 GLY A N 1
ATOM 1878 C CA . GLY A 1 248 ? -15.194 16.025 26.341 1.00 89.81 248 GLY A CA 1
ATOM 1879 C C . GLY A 1 248 ? -13.762 16.134 25.809 1.00 89.81 248 GLY A C 1
ATOM 1880 O O . GLY A 1 248 ? -13.572 16.492 24.647 1.00 89.81 248 GLY A O 1
ATOM 1881 N N . VAL A 1 249 ? -12.745 15.875 26.636 1.00 93.44 249 VAL A N 1
ATOM 1882 C CA . VAL A 1 249 ? -11.339 15.897 26.214 1.00 93.44 249 VAL A CA 1
ATOM 1883 C C . VAL A 1 249 ? -10.996 14.579 25.529 1.00 93.44 249 VAL A C 1
ATOM 1885 O O . VAL A 1 249 ? -11.170 13.508 26.109 1.00 93.44 249 VAL A O 1
ATOM 1888 N N . SER A 1 250 ? -10.491 14.662 24.295 1.00 95.12 250 SER A N 1
ATOM 1889 C CA . SER A 1 250 ? -10.054 13.491 23.531 1.00 95.12 250 SER A CA 1
ATOM 1890 C C . SER A 1 250 ? -8.855 12.822 24.187 1.00 95.12 250 SER A C 1
ATOM 1892 O O . SER A 1 250 ? -7.882 13.478 24.560 1.00 95.12 250 SER A O 1
ATOM 1894 N N . CYS A 1 251 ? -8.920 11.502 24.258 1.00 96.12 251 CYS A N 1
ATOM 1895 C CA . CYS A 1 251 ? -7.835 10.639 24.679 1.00 96.12 251 CYS A CA 1
ATOM 1896 C C . CYS A 1 251 ? -7.159 10.006 23.458 1.00 96.12 251 CYS A C 1
ATOM 1898 O O . CYS A 1 251 ? -7.739 9.937 22.375 1.00 96.12 251 CYS A O 1
ATOM 1900 N N . GLU A 1 252 ? -5.926 9.549 23.640 1.00 96.38 252 GLU A N 1
ATOM 1901 C 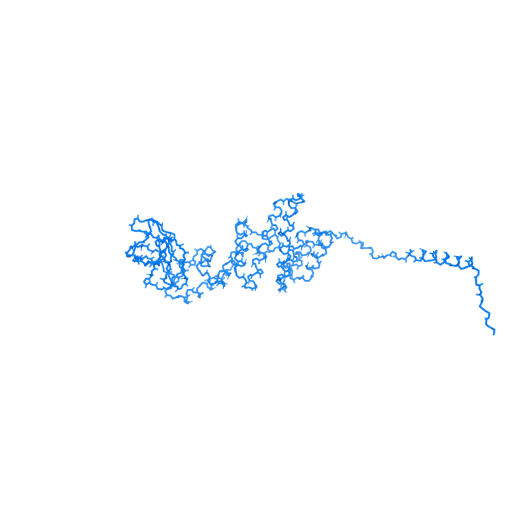CA . GLU A 1 252 ? -5.170 8.826 22.617 1.00 96.38 252 GLU A CA 1
ATOM 1902 C C . GLU A 1 252 ? -5.544 7.344 22.683 1.00 96.38 252 GLU A C 1
ATOM 1904 O O . GLU A 1 252 ? -5.377 6.718 23.728 1.00 96.38 252 GLU A O 1
ATOM 1909 N N . VAL A 1 253 ? -6.035 6.766 21.587 1.00 97.12 253 VAL A N 1
ATOM 1910 C CA . VAL A 1 253 ? -6.162 5.306 21.473 1.00 97.12 253 VAL A CA 1
ATOM 1911 C C . VAL A 1 253 ? -4.765 4.729 21.265 1.00 97.12 253 VAL A C 1
ATOM 1913 O O . VAL A 1 253 ? -4.052 5.152 20.362 1.00 97.12 253 VAL A O 1
ATOM 1916 N N . VAL A 1 254 ? -4.371 3.782 22.115 1.00 96.75 254 VAL A N 1
ATOM 1917 C CA . VAL A 1 254 ? -3.035 3.172 22.094 1.00 96.75 254 VAL A CA 1
ATOM 1918 C C . VAL A 1 254 ? -3.047 1.871 21.301 1.00 96.75 254 VAL A C 1
ATOM 1920 O O . VAL A 1 254 ? -2.158 1.641 20.487 1.00 96.75 254 VAL A O 1
ATOM 1923 N N . SER A 1 255 ? -4.040 1.014 21.528 1.00 95.69 255 SER A N 1
ATOM 1924 C CA . SER A 1 255 ? -4.232 -0.213 20.757 1.00 95.69 255 SER A CA 1
ATOM 1925 C C . SER A 1 255 ? -5.652 -0.749 20.899 1.00 95.69 255 SER A C 1
ATOM 1927 O O . SER A 1 255 ? -6.357 -0.468 21.871 1.00 95.69 255 SER A O 1
ATOM 1929 N N . TYR A 1 256 ? -6.056 -1.552 19.925 1.00 96.38 256 TYR A N 1
ATOM 1930 C CA . TYR A 1 256 ? -7.288 -2.327 19.927 1.00 96.38 256 TYR A CA 1
ATOM 1931 C C . TYR A 1 256 ? -7.109 -3.533 18.996 1.00 96.38 256 TYR A C 1
ATOM 1933 O O . TYR A 1 256 ? -6.146 -3.593 18.235 1.00 96.38 256 TYR A O 1
ATOM 1941 N N . GLU A 1 257 ? -8.027 -4.492 19.072 1.00 93.25 257 GLU A N 1
ATOM 1942 C CA . GLU A 1 257 ? -8.060 -5.660 18.190 1.00 93.25 257 GLU A CA 1
ATOM 1943 C C . GLU A 1 257 ? -9.391 -5.673 17.437 1.00 93.25 257 GLU A C 1
ATOM 1945 O O . GLU A 1 257 ? -10.461 -5.611 18.057 1.00 93.25 257 GLU A O 1
ATOM 1950 N N . THR A 1 258 ? -9.339 -5.742 16.106 1.00 93.25 258 THR A N 1
ATOM 1951 C CA . THR A 1 258 ? -10.540 -5.884 15.280 1.00 93.25 258 THR A CA 1
ATOM 1952 C C . THR A 1 258 ? -11.167 -7.264 15.521 1.00 93.25 258 THR A C 1
ATOM 1954 O O . THR A 1 258 ? -10.479 -8.276 15.575 1.00 93.25 258 THR A O 1
ATOM 1957 N N . GLY A 1 259 ? -12.480 -7.315 15.737 1.00 93.56 259 GLY A N 1
ATOM 1958 C CA . GLY A 1 259 ? -13.203 -8.487 16.240 1.00 93.56 259 GLY A CA 1
ATOM 1959 C C . GLY A 1 259 ? -13.260 -8.564 17.774 1.00 93.56 259 GLY A C 1
ATOM 1960 O O . GLY A 1 259 ? -14.094 -9.283 18.327 1.00 93.56 259 GLY A O 1
ATOM 1961 N N . GLY A 1 260 ? -12.424 -7.793 18.475 1.00 95.38 260 GLY A N 1
ATOM 1962 C CA . GLY A 1 260 ? -12.324 -7.786 19.930 1.00 95.38 260 GLY A CA 1
ATOM 1963 C C . GLY A 1 260 ? -13.390 -6.943 20.637 1.00 95.38 260 GLY A C 1
ATOM 1964 O O . GLY A 1 260 ? -14.406 -6.539 20.070 1.00 95.38 260 GLY A O 1
ATOM 1965 N N . SER A 1 261 ? -13.152 -6.681 21.922 1.00 96.62 261 SER A N 1
ATOM 1966 C CA . SER A 1 261 ? -14.018 -5.849 22.773 1.00 96.62 261 SER A CA 1
ATOM 1967 C C . SER A 1 261 ? -13.233 -4.976 23.756 1.00 96.62 261 SER A C 1
ATOM 1969 O O . SER A 1 261 ? -13.807 -4.473 24.719 1.00 96.62 261 SER A O 1
ATOM 1971 N N . THR A 1 262 ? -11.920 -4.841 23.573 1.00 96.94 262 THR A N 1
ATOM 1972 C CA . THR A 1 262 ? -11.043 -4.104 24.489 1.00 96.94 262 THR A CA 1
ATOM 1973 C C . THR A 1 262 ? -10.292 -3.029 23.722 1.00 96.94 262 THR A C 1
ATOM 1975 O O . THR A 1 262 ? -9.770 -3.282 22.638 1.00 96.94 262 THR A O 1
ATOM 1978 N N . ILE A 1 263 ? -10.231 -1.838 24.308 1.00 97.62 263 ILE A N 1
ATOM 1979 C CA . ILE A 1 263 ? -9.457 -0.704 23.808 1.00 97.62 263 ILE A CA 1
ATOM 1980 C C . ILE A 1 263 ? -8.489 -0.292 24.911 1.00 97.62 263 ILE A C 1
ATOM 1982 O O . ILE A 1 263 ? -8.907 -0.069 26.050 1.00 97.62 263 ILE A O 1
ATOM 1986 N N . THR A 1 264 ? -7.210 -0.153 24.573 1.00 97.69 264 THR A N 1
ATOM 1987 C CA . THR A 1 264 ? -6.249 0.535 25.433 1.00 97.69 264 THR A CA 1
ATOM 1988 C C . THR A 1 264 ? -6.131 1.985 24.986 1.00 97.69 264 THR A C 1
ATOM 1990 O O . THR A 1 264 ? -6.113 2.298 23.793 1.00 97.69 264 THR A O 1
ATOM 1993 N N . PHE A 1 265 ? -6.079 2.899 25.944 1.00 97.56 265 PHE A N 1
ATOM 1994 C CA . PHE A 1 265 ? -6.026 4.328 25.666 1.00 97.56 265 PHE A CA 1
ATOM 1995 C C . PHE A 1 265 ? -5.179 5.045 26.710 1.00 97.56 265 PHE A C 1
ATOM 1997 O O . PHE A 1 265 ? -5.000 4.562 27.828 1.00 97.56 265 PHE A O 1
ATOM 2004 N N . ARG A 1 266 ? -4.660 6.214 26.347 1.00 96.62 266 ARG A N 1
ATOM 2005 C CA . ARG A 1 266 ? -3.888 7.095 27.216 1.00 96.62 266 ARG A CA 1
ATOM 2006 C C . ARG A 1 266 ? -4.647 8.396 27.424 1.00 96.62 266 ARG A C 1
ATOM 2008 O O . ARG A 1 266 ? -5.081 9.035 26.465 1.00 96.62 266 ARG A O 1
ATOM 2015 N N . ALA A 1 267 ? -4.765 8.810 28.682 1.00 93.56 267 ALA A N 1
ATOM 2016 C CA . ALA A 1 267 ? -5.424 10.058 29.056 1.00 93.56 267 ALA A CA 1
ATOM 2017 C C . ALA A 1 267 ? -4.562 10.912 29.991 1.00 93.56 267 ALA A C 1
ATOM 2019 O O . ALA A 1 267 ? -3.648 10.428 30.665 1.00 93.56 267 ALA A O 1
ATOM 2020 N N . ASN A 1 268 ? -4.870 12.209 30.022 1.00 89.50 268 ASN A N 1
ATOM 2021 C CA . ASN A 1 268 ? -4.289 13.171 30.948 1.00 89.50 268 ASN A CA 1
ATOM 2022 C C . ASN A 1 268 ? -5.409 14.072 31.508 1.00 89.50 268 ASN A C 1
ATOM 2024 O O . ASN A 1 268 ? -5.971 14.849 30.734 1.00 89.50 268 ASN A O 1
ATOM 2028 N N . PRO A 1 269 ? -5.731 14.018 32.816 1.00 92.38 269 PRO A N 1
ATOM 2029 C CA . PRO A 1 269 ? -5.020 13.313 33.892 1.00 92.38 269 PRO A CA 1
ATOM 2030 C C . PRO A 1 269 ? -5.057 11.781 33.770 1.00 92.38 269 PRO A C 1
ATOM 2032 O O . PRO A 1 269 ? -5.891 11.228 33.061 1.00 92.38 269 PRO A O 1
ATOM 2035 N N . VAL A 1 270 ? -4.118 11.112 34.454 1.00 95.19 270 VAL A N 1
ATOM 2036 C CA . VAL A 1 270 ? -4.022 9.642 34.478 1.00 95.19 270 VAL A CA 1
ATOM 2037 C C . VAL A 1 270 ? -5.337 9.050 35.005 1.00 95.19 270 VAL A C 1
ATOM 2039 O O . VAL A 1 270 ? -5.758 9.471 36.089 1.00 95.19 270 VAL A O 1
ATOM 2042 N N . PRO A 1 271 ? -5.957 8.085 34.294 1.00 95.19 271 PRO A N 1
ATOM 2043 C CA . PRO A 1 271 ? -7.215 7.478 34.721 1.00 95.19 271 PRO A CA 1
ATOM 2044 C C . PRO A 1 271 ? -7.112 6.835 36.107 1.00 95.19 271 PRO A C 1
ATOM 2046 O O . PRO A 1 271 ? -6.105 6.198 36.436 1.00 95.19 271 PRO A O 1
ATOM 2049 N N . VAL A 1 272 ? -8.171 6.945 36.908 1.00 94.19 272 VAL A N 1
ATOM 2050 C CA . VAL A 1 272 ? -8.344 6.175 38.146 1.00 94.19 272 VAL A CA 1
ATOM 2051 C C . VAL A 1 272 ? -9.500 5.188 38.022 1.00 94.19 272 VAL A C 1
ATOM 2053 O O . VAL A 1 272 ? -10.412 5.350 37.216 1.00 94.19 272 VAL A O 1
ATOM 2056 N N . PHE A 1 273 ? -9.453 4.118 38.818 1.00 93.50 273 PHE A N 1
ATOM 2057 C CA . PHE A 1 273 ? -10.423 3.029 38.722 1.00 93.50 273 PHE A CA 1
ATOM 2058 C C . PHE A 1 273 ? -11.861 3.536 38.874 1.00 93.50 273 PHE A C 1
ATOM 2060 O O . PHE A 1 273 ? -12.209 4.129 39.898 1.00 93.50 273 PHE A O 1
ATOM 2067 N N . GLY A 1 274 ? -12.694 3.243 37.872 1.00 90.38 274 GLY A N 1
ATOM 2068 C CA . GLY A 1 274 ? -14.098 3.646 37.835 1.00 90.38 274 GLY A CA 1
ATOM 2069 C C . GLY A 1 274 ? -14.381 4.991 37.160 1.00 90.38 274 GLY A C 1
ATOM 2070 O O . GLY A 1 274 ? -15.563 5.315 37.005 1.00 90.38 274 GLY A O 1
ATOM 2071 N N . ASP A 1 275 ? -13.359 5.742 36.725 1.00 95.31 275 ASP A N 1
ATOM 2072 C CA . ASP A 1 275 ? -13.557 6.901 35.844 1.00 95.31 275 ASP A CA 1
ATOM 2073 C C . ASP A 1 275 ? -14.348 6.493 34.595 1.00 95.31 275 ASP A C 1
ATOM 2075 O O . ASP A 1 275 ? -14.226 5.371 34.102 1.00 95.31 275 ASP A O 1
ATOM 2079 N N . GLN A 1 276 ? -15.197 7.397 34.113 1.00 96.12 276 GLN A N 1
ATOM 2080 C CA . GLN A 1 276 ? -16.086 7.148 32.981 1.00 96.12 276 GLN A CA 1
ATOM 2081 C C . GLN A 1 276 ? -15.554 7.836 31.730 1.00 96.12 276 GLN A C 1
ATOM 2083 O O . GLN A 1 276 ? -15.207 9.020 31.778 1.00 96.12 276 GLN A O 1
ATOM 2088 N N . TYR A 1 277 ? -15.555 7.103 30.623 1.00 97.25 277 TYR A N 1
ATOM 2089 C CA . TYR A 1 277 ? -15.163 7.599 29.311 1.00 97.25 277 TYR A CA 1
ATOM 2090 C C . TYR A 1 277 ? -16.252 7.296 28.294 1.00 97.25 277 TYR A C 1
ATOM 2092 O O . TYR A 1 277 ? -16.780 6.186 28.260 1.00 97.25 277 TYR A O 1
ATOM 2100 N N . ASP A 1 278 ? -16.565 8.278 27.459 1.00 97.31 278 ASP A N 1
ATOM 2101 C CA . ASP A 1 278 ? -17.446 8.096 26.314 1.00 97.31 278 ASP A CA 1
ATOM 2102 C C . ASP A 1 278 ? -16.618 7.583 25.136 1.00 97.31 278 ASP A C 1
ATOM 2104 O O . ASP A 1 278 ? -15.623 8.193 24.739 1.00 97.31 278 ASP A O 1
ATOM 2108 N N . VAL A 1 279 ? -17.029 6.448 24.579 1.00 97.75 279 VAL A N 1
ATOM 2109 C CA . VAL A 1 279 ? -16.367 5.798 23.449 1.00 97.75 279 VAL A CA 1
ATOM 2110 C C . VAL A 1 279 ? -17.324 5.769 22.275 1.00 97.75 279 VAL A C 1
ATOM 2112 O O . VAL A 1 279 ? -18.394 5.169 22.367 1.00 97.75 279 VAL A O 1
ATOM 2115 N N . GLN A 1 280 ? -16.929 6.389 21.165 1.00 97.81 280 GLN A N 1
ATOM 2116 C CA . GLN A 1 280 ? -17.587 6.217 19.871 1.00 97.81 280 GLN A CA 1
ATOM 2117 C C . GLN A 1 280 ? -16.811 5.174 19.081 1.00 97.81 280 GLN A C 1
ATOM 2119 O O . GLN A 1 280 ? -15.585 5.260 18.998 1.00 97.81 280 GLN A O 1
ATOM 2124 N N . TYR A 1 281 ? -17.502 4.185 18.524 1.00 98.00 281 TYR A N 1
ATOM 2125 C CA . TYR A 1 281 ? -16.858 3.097 17.798 1.00 98.00 281 TYR A CA 1
ATOM 2126 C C . TYR A 1 281 ? -17.776 2.476 16.749 1.00 98.00 281 TYR A C 1
ATOM 2128 O O . TYR A 1 281 ? -19.005 2.541 16.838 1.00 98.00 281 TYR A O 1
ATOM 2136 N N . LEU A 1 282 ? -17.142 1.856 15.759 1.00 98.25 282 LEU A N 1
ATOM 2137 C CA . LEU A 1 282 ? -17.772 0.983 14.781 1.00 98.25 282 LEU A CA 1
ATOM 2138 C C . LEU A 1 282 ? -17.643 -0.462 15.262 1.00 98.25 282 LEU A C 1
ATOM 2140 O O . LEU A 1 282 ? -16.549 -0.883 15.638 1.00 98.25 282 LEU A O 1
ATOM 2144 N N . TYR A 1 283 ? -18.731 -1.224 15.230 1.00 98.00 283 TYR A N 1
ATOM 2145 C CA . TYR A 1 283 ? -18.709 -2.669 15.465 1.00 98.00 283 TYR A CA 1
ATOM 2146 C C . TYR A 1 283 ? -19.491 -3.407 14.377 1.00 98.00 283 TYR A C 1
ATOM 2148 O O . TYR A 1 283 ? -20.361 -2.820 13.729 1.00 98.00 283 TYR A O 1
ATOM 2156 N N . ALA A 1 284 ? -19.180 -4.690 14.192 1.00 98.12 284 ALA A N 1
ATOM 2157 C CA . ALA A 1 284 ? -19.894 -5.561 13.267 1.00 98.12 284 ALA A CA 1
ATOM 2158 C C . ALA A 1 284 ? -21.030 -6.312 13.978 1.00 98.12 284 ALA A C 1
ATOM 2160 O O . ALA A 1 284 ? -20.794 -6.994 14.982 1.00 98.12 284 ALA A O 1
ATOM 2161 N N . THR A 1 285 ? -22.253 -6.269 13.445 1.00 97.56 285 THR A N 1
ATOM 2162 C CA . THR A 1 285 ? -23.355 -7.101 13.968 1.00 97.56 285 THR A CA 1
ATOM 2163 C C . THR A 1 285 ? -23.081 -8.591 13.807 1.00 97.56 285 THR A C 1
ATOM 2165 O O . THR A 1 285 ? -23.385 -9.372 14.708 1.00 97.56 285 THR A O 1
ATOM 2168 N N . ASP A 1 286 ? -22.451 -8.965 12.697 1.00 97.50 286 ASP A N 1
ATOM 2169 C CA . ASP A 1 286 ? -21.817 -10.257 12.479 1.00 97.50 286 ASP A CA 1
ATOM 2170 C C . ASP A 1 286 ? -20.444 -10.005 11.848 1.00 97.50 286 ASP A C 1
ATOM 2172 O O . ASP A 1 286 ? -20.332 -9.439 10.761 1.00 97.50 286 ASP A O 1
ATOM 2176 N N . PHE A 1 287 ? -19.383 -10.374 12.567 1.00 97.00 287 PHE A N 1
ATOM 2177 C CA . PHE A 1 287 ? -18.020 -10.102 12.119 1.00 97.00 287 PHE A CA 1
ATOM 2178 C C . PHE A 1 287 ? -17.638 -10.932 10.889 1.00 97.00 287 PHE A C 1
ATOM 2180 O O . PHE A 1 287 ? -16.907 -10.446 10.035 1.00 97.00 287 PHE A O 1
ATOM 2187 N N . GLY A 1 288 ? -18.158 -12.157 10.758 1.00 97.62 288 GLY A N 1
ATOM 2188 C CA . GLY A 1 288 ? -17.886 -12.999 9.595 1.00 97.62 288 GLY A CA 1
ATOM 2189 C C . GLY A 1 288 ? -18.535 -12.443 8.331 1.00 97.62 288 GLY A C 1
ATOM 2190 O O . GLY A 1 288 ? -17.880 -12.365 7.295 1.00 97.62 288 GLY A O 1
ATOM 2191 N N . GLU A 1 289 ? -19.788 -11.996 8.430 1.00 98.25 289 GLU A N 1
ATOM 2192 C CA . GLU A 1 289 ? -20.479 -11.331 7.316 1.00 98.25 289 GLU A CA 1
ATOM 2193 C C . GLU A 1 289 ? -19.832 -9.980 6.969 1.00 98.25 289 GLU A C 1
ATOM 2195 O O . GLU A 1 289 ? -19.729 -9.646 5.794 1.00 98.25 289 GLU A O 1
ATOM 2200 N N . PHE A 1 290 ? -19.319 -9.227 7.953 1.00 98.31 290 PHE A N 1
ATOM 2201 C CA . PHE A 1 290 ? -18.541 -8.008 7.687 1.00 98.31 290 PHE A CA 1
ATOM 2202 C C . PHE A 1 290 ? -17.287 -8.302 6.851 1.00 98.31 290 PHE A C 1
ATOM 2204 O O . PHE A 1 290 ? -17.017 -7.592 5.884 1.00 98.31 290 PHE A O 1
ATOM 2211 N N . LEU A 1 291 ? -16.540 -9.360 7.185 1.00 98.25 291 LEU A N 1
ATOM 2212 C CA . LEU A 1 291 ? -15.363 -9.755 6.407 1.00 98.25 291 LEU A CA 1
ATOM 2213 C C . LEU A 1 291 ? -15.734 -10.186 4.982 1.00 98.25 291 LEU A C 1
ATOM 2215 O O . LEU A 1 291 ? -14.992 -9.889 4.048 1.00 98.25 291 LEU A O 1
ATOM 2219 N N . ILE A 1 292 ? -16.884 -10.845 4.803 1.00 98.25 292 ILE A N 1
ATOM 2220 C CA . ILE A 1 292 ? -17.411 -11.194 3.476 1.00 98.25 292 ILE A CA 1
ATOM 2221 C C . ILE A 1 292 ? -17.766 -9.926 2.689 1.00 98.25 292 ILE A C 1
ATOM 2223 O O . ILE A 1 292 ? -17.310 -9.790 1.560 1.00 98.25 292 ILE A O 1
ATOM 2227 N N . GLU A 1 293 ? -18.500 -8.975 3.281 1.00 98.00 293 GLU A N 1
ATOM 2228 C CA . GLU A 1 293 ? -18.814 -7.692 2.630 1.00 98.00 293 GLU A CA 1
ATOM 2229 C C . GLU A 1 293 ? -17.537 -6.937 2.228 1.00 98.00 293 GLU A C 1
ATOM 2231 O O . GLU A 1 293 ? -17.457 -6.413 1.116 1.00 98.00 293 GLU A O 1
ATOM 2236 N N . LEU A 1 294 ? -16.526 -6.902 3.104 1.00 98.25 294 LEU A N 1
ATOM 2237 C CA . LEU A 1 294 ? -15.247 -6.241 2.834 1.00 98.25 294 LEU A CA 1
ATOM 2238 C C . LEU A 1 294 ? -14.474 -6.925 1.699 1.00 98.25 294 LEU A C 1
ATOM 2240 O O . LEU A 1 294 ? -13.950 -6.244 0.817 1.00 98.25 294 LEU A O 1
ATOM 2244 N N . ARG A 1 295 ? -14.436 -8.263 1.684 1.00 98.00 295 ARG A N 1
ATOM 2245 C CA . ARG A 1 295 ? -13.820 -9.039 0.600 1.00 98.00 295 ARG A CA 1
ATOM 2246 C C . ARG A 1 295 ? -14.537 -8.825 -0.730 1.00 98.00 295 ARG A C 1
ATOM 2248 O O . ARG A 1 295 ? -13.876 -8.567 -1.730 1.00 98.00 295 ARG A O 1
ATOM 2255 N N . ASP A 1 296 ? -15.865 -8.885 -0.736 1.00 97.62 296 ASP A N 1
ATOM 2256 C CA . ASP A 1 296 ? -16.674 -8.672 -1.939 1.00 97.62 296 ASP A CA 1
ATOM 2257 C C . ASP A 1 296 ? -16.481 -7.251 -2.495 1.00 97.62 296 ASP A C 1
ATOM 2259 O O . ASP A 1 296 ? -16.427 -7.056 -3.711 1.00 97.62 296 ASP A O 1
ATOM 2263 N N . ALA A 1 297 ? -16.339 -6.254 -1.615 1.00 97.12 297 ALA A N 1
ATOM 2264 C CA . ALA A 1 297 ? -16.032 -4.887 -2.015 1.00 97.12 297 ALA A CA 1
ATOM 2265 C C . ALA A 1 297 ? -14.640 -4.777 -2.656 1.00 97.12 297 ALA A C 1
ATOM 2267 O O . ALA A 1 297 ? -14.528 -4.168 -3.719 1.00 97.12 297 ALA A O 1
ATOM 2268 N N . LEU A 1 298 ? -13.611 -5.410 -2.076 1.00 96.19 298 LEU A N 1
ATOM 2269 C CA . LEU A 1 298 ? -12.267 -5.479 -2.666 1.00 96.19 298 LEU A CA 1
ATOM 2270 C C . LEU A 1 298 ? -12.267 -6.141 -4.048 1.00 96.19 298 LEU A C 1
ATOM 2272 O O . LEU A 1 298 ? -11.674 -5.604 -4.977 1.00 96.19 298 LEU A O 1
ATOM 2276 N N . ASP A 1 299 ? -12.966 -7.269 -4.200 1.00 95.38 299 ASP A N 1
ATOM 2277 C CA . ASP A 1 299 ? -13.082 -7.994 -5.474 1.00 95.38 299 ASP A CA 1
ATOM 2278 C C . ASP A 1 299 ? -13.787 -7.182 -6.577 1.00 95.38 299 ASP A C 1
ATOM 2280 O O . ASP A 1 299 ? -13.710 -7.534 -7.757 1.00 95.38 299 ASP A O 1
ATOM 2284 N N . SER A 1 300 ? -14.505 -6.119 -6.200 1.00 93.75 300 SER A N 1
ATOM 2285 C CA . SER A 1 300 ? -15.252 -5.255 -7.118 1.00 93.75 300 SER A CA 1
ATOM 2286 C C . SER A 1 300 ? -14.504 -3.997 -7.578 1.00 93.75 300 SER A C 1
ATOM 2288 O O . SER A 1 300 ? -15.022 -3.300 -8.456 1.00 93.75 300 SER A O 1
ATOM 2290 N N . LEU A 1 301 ? -13.334 -3.712 -6.990 1.00 91.62 301 LEU A N 1
ATOM 2291 C CA . LEU A 1 301 ? -12.444 -2.603 -7.360 1.00 91.62 301 LEU A CA 1
ATOM 2292 C C . LEU A 1 301 ? -11.697 -2.898 -8.667 1.00 91.62 301 LEU A C 1
ATOM 2294 O O . LEU A 1 301 ? -11.699 -1.998 -9.536 1.00 91.62 301 LEU A O 1
#

pLDDT: mean 91.86, std 13.89, range [39.41, 98.94]

Sequence (301 aa):
MHSRKMWSKRALAGALSLLLLLLLLAGCATESEDIPTGPAITVDRLISDGWTAYAQGEYDQALTNFSDAANAEANNLEAYLGMGYTFAQQQESSRAIQNLGNVIALGAVLVADEFITPEYYTTLKVEASAGKAATYLGDRAYDDAVAWADSVIEEDPEFAHRWIDDFGILEVKRIQAEAYYGAEEYAECMFVVDELTGSFISGSTQIVNTTETIAVTILEDTPASGVAELHLSTPNLIYPSSVTDAGGVSCEVVSYETGGSTITFRANPVPVFGDQYDVQYLYATDFGEFLIELRDALDSL

Radius of gyration: 32.99 Å; chains: 1; bounding box: 100×62×81 Å

Foldseek 3Di:
DDDDPDDDPVVVVVVVVVVVVVVVVVVPDDPPPPPPPDPPCDLVNLLVQLLVCVQVVVLVSSLVSLVVSCVVPVLPLSSLLSQLLSCLSVLVLVSNLVSLVCLLVSLVVCCVVVVDPPVVSLLSNLSSLLSNLSSCLVVLVLVSNLVSLVVNCVSPVFADNPRDPPSGNLVSLLSNLSSCVSVLVNLSSQVSLCVSVVPLQVPDPFKDKDKDKFWWDADPCLVPQLKTKTFAPDFQFNFWPFKAFPVRHTWAFDDDHGRGGMTITHDPVRDDGGGIIMIITIGTPDNVVSSVSSVVSSVVD